Protein AF-0000000074699981 (afdb_homodimer)

Nearest PDB structures (foldseek):
  6f8y-assembly4_D  TM=4.473E-01  e=3.638E-01  Pyrococcus abyssi GE5
  5lcc-assembly2_B  TM=3.919E-01  e=6.204E+00  Oceanobacillus iheyensis HTE831
  6knk-assembly1_A  TM=2.313E-01  e=9.846E+00  Staphylococcus aureus subsp. aureus Mu50
  7xq3-assembly1_D  TM=5.611E-01  e=3.074E-06  Oncomelania hupensis
  6f8y-assembly4_D  TM=4.473E-01  e=2.905E-01  Pyrococcus abyssi GE5

Solvent-accessible surface area (backbone atoms only — not comparable to full-atom values): 12862 Å² total; per-residue (Å²): 130,84,74,79,65,62,74,69,41,76,25,61,54,48,68,44,39,52,51,55,47,60,77,45,63,92,52,54,38,35,38,36,38,26,40,27,60,27,85,66,72,86,58,53,78,30,38,44,18,60,61,27,50,58,18,47,62,38,49,52,58,33,49,70,63,32,36,80,75,49,41,42,35,41,33,42,36,48,49,48,70,45,35,59,75,68,65,40,50,64,65,22,30,37,34,39,66,96,57,87,51,67,36,47,48,76,46,38,54,34,53,70,57,46,43,68,70,47,59,104,128,82,74,81,66,64,72,69,42,75,26,60,52,48,68,44,39,51,51,55,49,60,78,47,63,92,52,55,38,35,38,36,39,27,38,26,59,26,86,64,73,86,60,54,77,30,38,43,18,60,61,28,50,58,18,46,62,38,48,52,57,32,49,74,63,30,36,79,75,50,41,41,34,42,32,42,36,46,49,46,69,43,36,60,74,67,66,39,50,64,64,22,29,36,34,38,65,96,59,88,50,67,37,47,50,75,47,39,55,34,54,70,57,46,43,68,70,46,58,103

Structure (mmCIF, N/CA/C/O backbone):
data_AF-0000000074699981-model_v1
#
loop_
_entity.id
_entity.type
_entity.pdbx_description
1 polymer 'Thioredoxin domain-containing protein 17'
#
loop_
_atom_site.group_PDB
_atom_site.id
_atom_site.type_symbol
_atom_site.label_atom_id
_atom_site.label_alt_id
_atom_site.label_comp_id
_atom_site.label_asym_id
_atom_site.label_entity_id
_atom_site.label_seq_id
_atom_site.pdbx_PDB_ins_code
_atom_site.Cartn_x
_atom_site.Cartn_y
_atom_site.Cartn_z
_atom_site.occupancy
_atom_site.B_iso_or_equiv
_atom_site.auth_seq_id
_atom_site.auth_comp_id
_atom_site.auth_asym_id
_atom_site.auth_atom_id
_atom_site.pdbx_PDB_model_num
ATOM 1 N N . MET A 1 1 ? 22.141 -27.234 -16.578 1 26.2 1 MET A N 1
ATOM 2 C CA . MET A 1 1 ? 20.75 -27.125 -16.984 1 26.2 1 MET A CA 1
ATOM 3 C C . MET A 1 1 ? 20.062 -25.984 -16.234 1 26.2 1 MET A C 1
ATOM 5 O O . MET A 1 1 ? 20.141 -25.906 -15.016 1 26.2 1 MET A O 1
ATOM 9 N N . SER A 1 2 ? 20.016 -24.703 -16.594 1 33.91 2 SER A N 1
ATOM 10 C CA . SER A 1 2 ? 19.594 -23.438 -15.977 1 33.91 2 SER A CA 1
ATOM 11 C C . SER A 1 2 ? 18.234 -23.594 -15.305 1 33.91 2 SER A C 1
ATOM 13 O O . SER A 1 2 ? 17.266 -24.031 -15.938 1 33.91 2 SER A O 1
ATOM 15 N N . GLU A 1 3 ? 18.016 -24.094 -14.109 1 40.78 3 GLU A N 1
ATOM 16 C CA . GLU A 1 3 ? 16.844 -24.625 -13.43 1 40.78 3 GLU A CA 1
ATOM 17 C C . GLU A 1 3 ? 15.602 -23.781 -13.711 1 40.78 3 GLU A C 1
ATOM 19 O O . GLU A 1 3 ? 15.656 -22.547 -13.633 1 40.78 3 GLU A O 1
ATOM 24 N N . ALA A 1 4 ? 14.734 -24.219 -14.594 1 44.38 4 ALA A N 1
ATOM 25 C CA . ALA A 1 4 ? 13.547 -23.641 -15.227 1 44.38 4 ALA A CA 1
ATOM 26 C C . ALA A 1 4 ? 12.766 -22.766 -14.242 1 44.38 4 ALA A C 1
ATOM 28 O O . ALA A 1 4 ? 12.281 -23.25 -13.219 1 44.38 4 ALA A O 1
ATOM 29 N N . ARG A 1 5 ? 13.266 -21.594 -13.859 1 51.41 5 ARG A N 1
ATOM 30 C CA . ARG A 1 5 ? 12.594 -20.562 -13.055 1 51.41 5 ARG A CA 1
ATOM 31 C C . ARG A 1 5 ? 11.172 -20.328 -13.547 1 51.41 5 ARG A C 1
ATOM 33 O O . ARG A 1 5 ? 10.938 -20.219 -14.75 1 51.41 5 ARG A O 1
ATOM 40 N N . GLN A 1 6 ? 10.164 -20.953 -12.938 1 54.97 6 GLN A N 1
ATOM 41 C CA . GLN A 1 6 ? 8.781 -20.703 -13.344 1 54.97 6 GLN A CA 1
ATOM 42 C C . GLN A 1 6 ? 8.609 -19.297 -13.883 1 54.97 6 GLN A C 1
ATOM 44 O O . GLN A 1 6 ? 9.188 -18.344 -13.352 1 54.97 6 GLN A O 1
ATOM 49 N N . PRO A 1 7 ? 8.273 -19.25 -15.266 1 60.12 7 PRO A N 1
ATOM 50 C CA . PRO A 1 7 ? 8.062 -17.906 -15.812 1 60.12 7 PRO A CA 1
ATOM 51 C C . PRO A 1 7 ? 7.238 -17.016 -14.891 1 60.12 7 PRO A C 1
ATOM 53 O O . PRO A 1 7 ? 6.18 -17.422 -14.406 1 60.12 7 PRO A O 1
ATOM 56 N N . GLN A 1 8 ? 7.836 -16.141 -14.164 1 80.88 8 GLN A N 1
ATOM 57 C CA . GLN A 1 8 ? 7.156 -15.141 -13.359 1 80.88 8 GLN A CA 1
ATOM 58 C C . GLN A 1 8 ? 6.672 -13.977 -14.219 1 80.88 8 GLN A C 1
ATOM 60 O O . GLN A 1 8 ? 7.422 -13.461 -15.047 1 80.88 8 GLN A O 1
ATOM 65 N N . LEU A 1 9 ? 5.363 -13.898 -14.43 1 93.5 9 LEU A N 1
ATOM 66 C CA . LEU A 1 9 ? 4.781 -12.742 -15.102 1 93.5 9 LEU A CA 1
ATOM 67 C C . LEU A 1 9 ? 4.645 -11.562 -14.148 1 93.5 9 LEU A C 1
ATOM 69 O O . LEU A 1 9 ? 4.617 -11.75 -12.93 1 93.5 9 LEU A O 1
ATOM 73 N N . GLU A 1 10 ? 4.785 -10.461 -14.773 1 92.5 10 GLU A N 1
ATOM 74 C CA . GLU A 1 10 ? 4.605 -9.25 -13.969 1 92.5 10 GLU A CA 1
ATOM 75 C C . GLU A 1 10 ? 3.504 -8.367 -14.547 1 92.5 10 GLU A C 1
ATOM 77 O O . GLU A 1 10 ? 3.346 -8.281 -15.766 1 92.5 10 GLU A O 1
ATOM 82 N N . ALA A 1 11 ? 2.754 -7.793 -13.641 1 93.12 11 ALA A N 1
ATOM 83 C CA . ALA A 1 11 ? 1.699 -6.871 -14.055 1 93.12 11 ALA A CA 1
ATOM 84 C C . ALA A 1 11 ? 1.616 -5.672 -13.117 1 93.12 11 ALA A C 1
ATOM 86 O O . ALA A 1 11 ? 1.711 -5.828 -11.891 1 93.12 11 ALA A O 1
ATOM 87 N N . GLU A 1 12 ? 1.478 -4.559 -13.758 1 88.69 12 GLU A N 1
ATOM 88 C CA . GLU A 1 12 ? 1.234 -3.332 -13.008 1 88.69 12 GLU A CA 1
ATOM 89 C C . GLU A 1 12 ? -0.057 -2.656 -13.453 1 88.69 12 GLU A C 1
ATOM 91 O O . GLU A 1 12 ? -0.244 -2.395 -14.648 1 88.69 12 GLU A O 1
ATOM 96 N N . GLY A 1 13 ? -0.887 -2.43 -12.453 1 86.62 13 GLY A N 1
ATOM 97 C CA . GLY A 1 13 ? -2.176 -1.844 -12.789 1 86.62 13 GLY A CA 1
ATOM 98 C C . GLY A 1 13 ? -3.225 -2.877 -13.156 1 86.62 13 GLY A C 1
ATOM 99 O O . GLY A 1 13 ? -2.891 -3.99 -13.562 1 86.62 13 GLY A O 1
ATOM 100 N N . LEU A 1 14 ? -4.438 -2.467 -13.125 1 88.44 14 LEU A N 1
ATOM 101 C CA . LEU A 1 14 ? -5.547 -3.398 -13.297 1 88.44 14 LEU A CA 1
ATOM 102 C C . LEU A 1 14 ? -5.641 -3.871 -14.75 1 88.44 14 LEU A C 1
ATOM 104 O O . LEU A 1 14 ? -5.875 -5.055 -15.008 1 88.44 14 LEU A O 1
ATOM 108 N N . VAL A 1 15 ? -5.426 -2.969 -15.609 1 90.12 15 VAL A N 1
ATOM 109 C CA . VAL A 1 15 ? -5.559 -3.305 -17.016 1 90.12 15 VAL A CA 1
ATOM 110 C C . VAL A 1 15 ? -4.547 -4.391 -17.391 1 90.12 15 VAL A C 1
ATOM 112 O O . VAL A 1 15 ? -4.918 -5.422 -17.953 1 90.12 15 VAL A O 1
ATOM 115 N N . ASN A 1 16 ? -3.359 -4.176 -16.969 1 93.12 16 ASN A N 1
ATOM 116 C CA . ASN A 1 16 ? -2.303 -5.133 -17.281 1 93.12 16 ASN A CA 1
ATOM 117 C C . ASN A 1 16 ? -2.52 -6.461 -16.578 1 93.12 16 ASN A C 1
ATOM 119 O O . ASN A 1 16 ? -2.266 -7.527 -17.141 1 93.12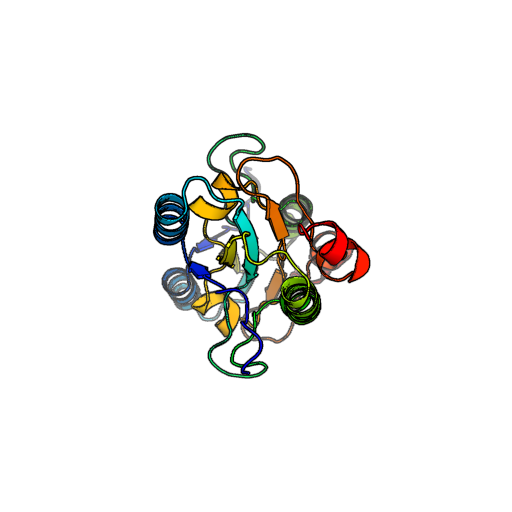 16 ASN A O 1
ATOM 123 N N . LEU A 1 17 ? -3.053 -6.41 -15.43 1 94.62 17 LEU A N 1
ATOM 124 C CA . LEU A 1 17 ? -3.322 -7.625 -14.672 1 94.62 17 LEU A CA 1
ATOM 125 C C . LEU A 1 17 ? -4.441 -8.438 -15.312 1 94.62 17 LEU A C 1
ATOM 127 O O . LEU A 1 17 ? -4.312 -9.648 -15.5 1 94.62 17 LEU A O 1
ATOM 131 N N . ARG A 1 18 ? -5.418 -7.777 -15.734 1 94.88 18 ARG A N 1
ATOM 132 C CA . ARG A 1 18 ? -6.535 -8.461 -16.375 1 94.88 18 ARG A CA 1
ATOM 133 C C . ARG A 1 18 ? -6.102 -9.086 -17.703 1 94.88 18 ARG A C 1
ATOM 135 O O . ARG A 1 18 ? -6.523 -10.195 -18.031 1 94.88 18 ARG A O 1
ATOM 142 N N . GLU A 1 19 ? -5.344 -8.43 -18.406 1 96.38 19 GLU A N 1
ATOM 143 C CA . GLU A 1 19 ? -4.84 -8.961 -19.672 1 96.38 19 GLU A CA 1
ATOM 144 C C . GLU A 1 19 ? -3.996 -10.211 -19.438 1 96.38 19 GLU A C 1
ATOM 146 O O . GLU A 1 19 ? -4.141 -11.203 -20.156 1 96.38 19 GLU A O 1
ATOM 151 N N . THR A 1 20 ? -3.146 -10.102 -18.5 1 96.19 20 THR A N 1
ATOM 152 C CA . THR A 1 20 ? -2.305 -11.25 -18.156 1 96.19 20 THR A CA 1
ATOM 153 C C . THR A 1 20 ? -3.158 -12.438 -17.734 1 96.19 20 THR A C 1
ATOM 155 O O . THR A 1 20 ? -2.885 -13.578 -18.125 1 96.19 20 THR A O 1
ATOM 158 N N . LEU A 1 21 ? -4.168 -12.211 -17.016 1 96.62 21 LEU A N 1
ATOM 159 C CA . LEU A 1 21 ? -5.082 -13.258 -16.578 1 96.62 21 LEU A CA 1
ATOM 160 C C . LEU A 1 21 ? -5.812 -13.875 -17.766 1 96.62 21 LEU A C 1
ATOM 162 O O . LEU A 1 21 ? -5.93 -15.102 -17.844 1 96.62 21 LEU A O 1
ATOM 166 N N . LYS A 1 22 ? -6.223 -13.031 -18.609 1 96.81 22 LYS A N 1
ATOM 167 C CA . LYS A 1 22 ? -6.926 -13.508 -19.797 1 96.81 22 LYS A CA 1
ATOM 168 C C . LYS A 1 22 ? -6.02 -14.383 -20.656 1 96.81 22 LYS A C 1
ATOM 170 O O . LYS A 1 22 ? -6.453 -15.43 -21.156 1 96.81 22 LYS A O 1
ATOM 175 N N . GLU A 1 23 ? -4.832 -14.023 -20.828 1 96.62 23 GLU A N 1
ATOM 176 C CA . GLU A 1 23 ? -3.865 -14.75 -21.641 1 96.62 23 GLU A CA 1
ATOM 177 C C . GLU A 1 23 ? -3.543 -16.109 -21.047 1 96.62 23 GLU A C 1
ATOM 179 O O . GLU A 1 23 ? -2.992 -16.984 -21.719 1 96.62 23 GLU A O 1
ATOM 184 N N . ASN A 1 24 ? -3.891 -16.234 -19.797 1 96 24 ASN A N 1
ATOM 185 C CA . ASN A 1 24 ? -3.566 -17.484 -19.109 1 96 24 ASN A CA 1
ATOM 186 C C . ASN A 1 24 ? -4.82 -18.188 -18.578 1 96 24 ASN A C 1
ATOM 188 O O . ASN A 1 24 ? -4.758 -18.922 -17.609 1 96 24 ASN A O 1
ATOM 192 N N . GLU A 1 25 ? -5.848 -17.906 -19.219 1 95.19 25 GLU A N 1
ATOM 193 C CA . GLU A 1 25 ? -7.125 -18.5 -18.844 1 95.19 25 GLU A CA 1
ATOM 194 C C . GLU A 1 25 ? -7.055 -20.016 -18.859 1 95.19 25 GLU A C 1
ATOM 196 O O . GLU A 1 25 ? -6.461 -20.609 -19.766 1 95.19 25 GLU A O 1
ATOM 201 N N . GLY A 1 26 ? -7.617 -20.703 -17.812 1 94.69 26 GLY A N 1
ATOM 202 C CA . GLY A 1 26 ? -7.648 -22.156 -17.766 1 94.69 26 GLY A CA 1
ATOM 203 C C . GLY A 1 26 ? -6.523 -22.75 -16.938 1 94.69 26 GLY A C 1
ATOM 204 O O . GLY A 1 26 ? -6.555 -23.938 -16.594 1 94.69 26 GLY A O 1
ATOM 205 N N . LYS A 1 27 ? -5.598 -21.953 -16.719 1 94.44 27 LYS A N 1
ATOM 206 C CA . LYS A 1 27 ? -4.477 -22.406 -15.906 1 94.44 27 LYS A CA 1
ATOM 207 C C . LYS A 1 27 ? -4.73 -22.141 -14.422 1 94.44 27 LYS A C 1
ATOM 209 O O . LYS A 1 27 ? -5.625 -21.375 -14.07 1 94.44 27 LYS A O 1
ATOM 214 N N . LYS A 1 28 ? -4 -22.891 -13.609 1 95.94 28 LYS A N 1
ATOM 215 C CA . LYS A 1 28 ? -3.947 -22.547 -12.195 1 95.94 28 LYS A CA 1
ATOM 216 C C . LYS A 1 28 ? -3.055 -21.344 -11.953 1 95.94 28 LYS A C 1
ATOM 218 O O . LYS A 1 28 ? -1.848 -21.391 -12.195 1 95.94 28 LYS A O 1
ATOM 223 N N . ILE A 1 29 ? -3.631 -20.25 -11.453 1 97.31 29 ILE A N 1
ATOM 224 C CA . ILE A 1 29 ? -2.902 -18.984 -11.391 1 97.31 29 ILE A CA 1
ATOM 225 C C . ILE A 1 29 ? -2.779 -18.531 -9.938 1 97.31 29 ILE A C 1
ATOM 227 O O . ILE A 1 29 ? -3.762 -18.547 -9.188 1 97.31 29 ILE A O 1
ATOM 231 N N . PHE A 1 30 ? -1.601 -18.188 -9.555 1 98 30 PHE A N 1
ATOM 232 C CA . PHE A 1 30 ? -1.309 -17.531 -8.289 1 98 30 PHE A CA 1
ATOM 233 C C . PHE A 1 30 ? -0.763 -16.125 -8.531 1 98 30 PHE A C 1
ATOM 235 O O . PHE A 1 30 ? 0.059 -15.914 -9.422 1 98 30 PHE A O 1
ATOM 242 N N . ILE A 1 31 ? -1.296 -15.156 -7.727 1 97.88 31 ILE A N 1
ATOM 243 C CA . ILE A 1 31 ? -0.874 -13.758 -7.84 1 97.88 31 ILE A CA 1
ATOM 244 C C . ILE A 1 31 ? -0.266 -13.297 -6.52 1 97.88 31 ILE A C 1
ATOM 246 O O . ILE A 1 31 ? -0.871 -13.461 -5.457 1 97.88 31 ILE A O 1
ATOM 250 N N . MET A 1 32 ? 0.889 -12.758 -6.617 1 97.12 32 MET A N 1
ATOM 251 C CA . MET A 1 32 ? 1.465 -12.062 -5.469 1 97.12 32 MET A CA 1
ATOM 252 C C . MET A 1 32 ? 1.39 -10.555 -5.656 1 97.12 32 MET A C 1
ATOM 254 O O . MET A 1 32 ? 1.907 -10.016 -6.637 1 97.12 32 MET A O 1
ATOM 258 N N . PHE A 1 33 ? 0.72 -9.93 -4.715 1 94.44 33 PHE A N 1
ATOM 259 C CA . PHE A 1 33 ? 0.684 -8.469 -4.684 1 94.44 33 PHE A CA 1
ATOM 260 C C . PHE A 1 33 ? 1.797 -7.922 -3.801 1 94.44 33 PHE A C 1
ATOM 262 O O . PHE A 1 33 ? 1.921 -8.305 -2.637 1 94.44 33 PHE A O 1
ATOM 269 N N . ILE A 1 34 ? 2.584 -7.043 -4.352 1 92.19 34 ILE A N 1
ATOM 270 C CA . ILE A 1 34 ? 3.703 -6.461 -3.623 1 92.19 34 ILE A CA 1
ATOM 271 C C . ILE A 1 34 ? 3.771 -4.957 -3.898 1 92.19 34 ILE A C 1
ATOM 273 O O . ILE A 1 34 ? 3.27 -4.484 -4.922 1 92.19 34 ILE A O 1
ATOM 277 N N . GLY A 1 35 ? 4.426 -4.297 -3.027 1 89.06 35 GLY A N 1
ATOM 278 C CA . GLY A 1 35 ? 4.703 -2.9 -3.314 1 89.06 35 GLY A CA 1
ATOM 279 C C . GLY A 1 35 ? 5.539 -2.701 -4.566 1 89.06 35 GLY A C 1
ATOM 280 O O . GLY A 1 35 ? 6.371 -3.547 -4.906 1 89.06 35 GLY A O 1
ATOM 281 N N . SER A 1 36 ? 5.34 -1.586 -5.145 1 87.06 36 SER A N 1
ATOM 282 C CA . SER A 1 36 ? 6.113 -1.273 -6.34 1 87.06 36 SER A CA 1
ATOM 283 C C . SER A 1 36 ? 7.609 -1.261 -6.047 1 87.06 36 SER A C 1
ATOM 285 O O . SER A 1 36 ? 8.016 -1.251 -4.887 1 87.06 36 SER A O 1
ATOM 287 N N . ILE A 1 37 ? 8.375 -1.319 -7.129 1 82.88 37 ILE A N 1
ATOM 288 C CA . ILE A 1 37 ? 9.82 -1.515 -7.039 1 82.88 37 ILE A CA 1
ATOM 289 C C . ILE A 1 37 ? 10.516 -0.164 -6.883 1 82.88 37 ILE A C 1
ATOM 291 O O . ILE A 1 37 ? 10.133 0.814 -7.531 1 82.88 37 ILE A O 1
ATOM 295 N N . VAL A 1 38 ? 11.609 -0.198 -6.191 1 79.75 38 VAL A N 1
ATOM 296 C CA . VAL A 1 38 ? 12.438 0.986 -5.98 1 79.75 38 VAL A CA 1
ATOM 297 C C . VAL A 1 38 ? 13.422 1.148 -7.141 1 79.75 38 VAL A C 1
ATOM 299 O O . VAL A 1 38 ? 14.125 0.203 -7.504 1 79.75 38 VAL A O 1
ATOM 302 N N . GLU A 1 39 ? 13.445 2.324 -7.703 1 79.5 39 GLU A N 1
ATOM 303 C CA . GLU A 1 39 ? 14.297 2.543 -8.875 1 79.5 39 GLU A CA 1
ATOM 304 C C . GLU A 1 39 ? 15.578 3.271 -8.5 1 79.5 39 GLU A C 1
ATOM 306 O O . GLU A 1 39 ? 16.547 3.256 -9.258 1 79.5 39 GLU A O 1
ATOM 311 N N . GLU A 1 40 ? 15.57 3.912 -7.371 1 75.5 40 GLU A N 1
ATOM 312 C CA . GLU A 1 40 ? 16.75 4.652 -6.938 1 75.5 40 GLU A CA 1
ATOM 313 C C . GLU A 1 40 ? 16.891 4.633 -5.418 1 75.5 40 GLU A C 1
ATOM 315 O O . GLU A 1 40 ? 15.891 4.543 -4.699 1 75.5 40 GLU A O 1
ATOM 320 N N . GLY A 1 41 ? 18.109 4.695 -4.91 1 76.38 41 GLY A N 1
ATOM 321 C CA . GLY A 1 41 ? 18.375 4.727 -3.479 1 76.38 41 GLY A CA 1
ATOM 322 C C . GLY A 1 41 ? 18.703 3.363 -2.9 1 76.38 41 GLY A C 1
ATOM 323 O O . GLY A 1 41 ? 19.328 2.535 -3.564 1 76.38 41 GLY A O 1
ATOM 324 N N . GLU A 1 42 ? 18.344 3.344 -1.638 1 75.75 42 GLU A N 1
ATOM 325 C CA . GLU A 1 42 ? 18.625 2.084 -0.956 1 75.75 42 GLU A CA 1
ATOM 326 C C . GLU A 1 42 ? 17.641 0.995 -1.386 1 75.75 42 GLU A C 1
ATOM 328 O O . GLU A 1 42 ? 16.453 1.268 -1.609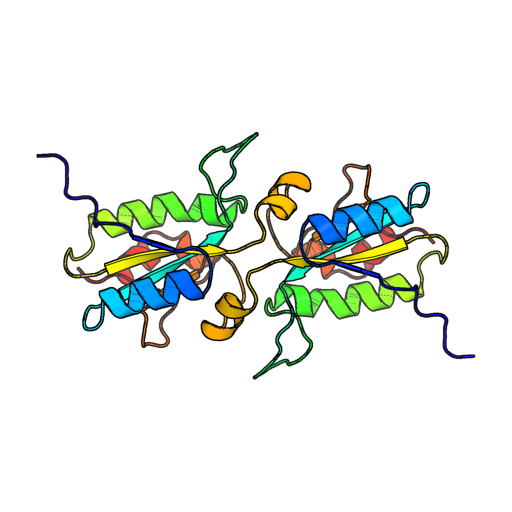 1 75.75 42 GLU A O 1
ATOM 333 N N . HIS A 1 43 ? 18.078 -0.2 -1.883 1 81.25 43 HIS A N 1
ATOM 334 C CA . HIS A 1 43 ? 17.297 -1.387 -2.207 1 81.25 43 HIS A CA 1
ATOM 335 C C . HIS A 1 43 ? 16.797 -1.338 -3.645 1 81.25 43 HIS A C 1
ATOM 337 O O . HIS A 1 43 ? 15.672 -1.751 -3.926 1 81.25 43 HIS A O 1
ATOM 343 N N . VAL A 1 44 ? 17.469 -0.674 -4.535 1 81.81 44 VAL A N 1
ATOM 344 C CA . VAL A 1 44 ? 17.125 -0.624 -5.953 1 81.81 44 VAL A CA 1
ATOM 345 C C . VAL A 1 44 ? 16.781 -2.025 -6.453 1 81.81 44 VAL A C 1
ATOM 347 O O . VAL A 1 44 ? 17.484 -2.988 -6.152 1 81.81 44 VAL A O 1
ATOM 350 N N . GLY A 1 45 ? 15.57 -2.117 -7.105 1 85.38 45 GLY A N 1
ATOM 351 C CA . GLY A 1 45 ? 15.164 -3.4 -7.656 1 85.38 45 GLY A CA 1
ATOM 352 C C . GLY A 1 45 ? 14.266 -4.191 -6.723 1 85.38 45 GLY A C 1
ATOM 353 O O . GLY A 1 45 ? 13.773 -5.262 -7.086 1 85.38 45 GLY A O 1
ATOM 354 N N . GLU A 1 46 ? 14.07 -3.629 -5.578 1 85.69 46 GLU A N 1
ATOM 355 C CA . GLU A 1 46 ? 13.242 -4.297 -4.578 1 85.69 46 GLU A CA 1
ATOM 356 C C . GLU A 1 46 ? 11.969 -3.51 -4.305 1 85.69 46 GLU A C 1
ATOM 358 O O . GLU A 1 46 ? 11.844 -2.355 -4.715 1 85.69 46 GLU A O 1
ATOM 363 N N . SER A 1 47 ? 11.086 -4.184 -3.666 1 89.06 47 SER A N 1
ATOM 364 C CA . SER A 1 47 ? 9.852 -3.504 -3.289 1 89.06 47 SER A CA 1
ATOM 365 C C . SER A 1 47 ? 10.117 -2.396 -2.273 1 89.06 47 SER A C 1
ATOM 367 O O . SER A 1 47 ? 10.969 -2.545 -1.393 1 89.06 47 SER A O 1
ATOM 369 N N . TRP A 1 48 ? 9.375 -1.386 -2.281 1 82.12 48 TRP A N 1
ATOM 370 C CA . TRP A 1 48 ? 9.461 -0.287 -1.326 1 82.12 48 TRP A CA 1
ATOM 371 C C . TRP A 1 48 ? 8.953 -0.718 0.047 1 82.12 48 TRP A C 1
ATOM 373 O O . TRP A 1 48 ? 9.164 -0.018 1.04 1 82.12 48 TRP A O 1
ATOM 383 N N . CYS A 1 49 ? 8.344 -1.658 0.131 1 84.94 49 CYS A N 1
ATOM 384 C CA . CYS A 1 49 ? 7.793 -2.182 1.377 1 84.94 49 CYS A CA 1
ATOM 385 C C . CYS A 1 49 ? 8.711 -3.244 1.974 1 84.94 49 CYS A C 1
ATOM 387 O O . CYS A 1 49 ? 8.984 -4.262 1.338 1 84.94 49 CYS A O 1
ATOM 389 N N . PRO A 1 50 ? 9.117 -3.104 3.16 1 86.5 50 PRO A N 1
ATOM 390 C CA . PRO A 1 50 ? 10.062 -4.031 3.785 1 86.5 50 PRO A CA 1
ATOM 391 C C . PRO A 1 50 ? 9.508 -5.441 3.926 1 86.5 50 PRO A C 1
ATOM 393 O O . PRO A 1 50 ? 10.234 -6.422 3.748 1 86.5 50 PRO A O 1
ATOM 396 N N . ASP A 1 51 ? 8.32 -5.504 4.262 1 90.12 51 ASP A N 1
ATOM 397 C CA . ASP A 1 51 ? 7.715 -6.824 4.391 1 90.12 51 ASP A CA 1
ATOM 398 C C . ASP A 1 51 ? 7.707 -7.562 3.053 1 90.12 51 ASP A C 1
ATOM 400 O O . ASP A 1 51 ? 7.875 -8.781 3.006 1 90.12 51 ASP A O 1
ATOM 404 N N . CYS A 1 52 ? 7.43 -6.902 2.018 1 93.44 52 CYS A N 1
ATOM 405 C CA . CYS A 1 52 ? 7.496 -7.484 0.683 1 93.44 52 CYS A CA 1
ATOM 406 C C . CYS A 1 52 ? 8.898 -8 0.382 1 93.44 52 CYS A C 1
ATOM 408 O O . CYS A 1 52 ? 9.055 -9.086 -0.181 1 93.44 52 CYS A O 1
ATOM 410 N N . ARG A 1 53 ? 9.805 -7.273 0.797 1 92.12 53 ARG A N 1
ATOM 411 C CA . ARG A 1 53 ? 11.188 -7.695 0.594 1 92.12 53 ARG A CA 1
ATOM 412 C C . ARG A 1 53 ? 11.492 -8.969 1.381 1 92.12 53 ARG A C 1
ATOM 414 O O . ARG A 1 53 ? 12.195 -9.852 0.89 1 92.12 53 ARG A O 1
ATOM 421 N N . ASP A 1 54 ? 10.969 -8.984 2.492 1 94.5 54 ASP A N 1
ATOM 422 C CA . ASP A 1 54 ? 11.164 -10.164 3.336 1 94.5 54 ASP A CA 1
ATOM 423 C C . ASP A 1 54 ? 10.492 -11.391 2.73 1 94.5 54 ASP A C 1
ATOM 425 O O . ASP A 1 54 ? 10.992 -12.508 2.869 1 94.5 54 ASP A O 1
ATOM 429 N N . ALA A 1 55 ? 9.445 -11.211 2.115 1 96.12 55 ALA A N 1
ATOM 430 C CA . ALA A 1 55 ? 8.648 -12.312 1.59 1 96.12 55 ALA A CA 1
ATOM 431 C C . ALA A 1 55 ? 9.219 -12.828 0.272 1 96.12 55 ALA A C 1
ATOM 433 O O . ALA A 1 55 ? 9.055 -14 -0.069 1 96.12 55 ALA A O 1
ATOM 434 N N . GLU A 1 56 ? 9.828 -11.977 -0.463 1 94.56 56 GLU A N 1
ATOM 435 C CA . GLU A 1 56 ? 10.242 -12.281 -1.83 1 94.56 56 GLU A CA 1
ATOM 436 C C . GLU A 1 56 ? 11.148 -13.508 -1.872 1 94.56 56 GLU A C 1
ATOM 438 O O . GLU A 1 56 ? 10.898 -14.445 -2.641 1 94.56 56 GLU A O 1
ATOM 443 N N . PRO A 1 57 ? 12.18 -13.562 -1.047 1 95.75 57 PRO A N 1
ATOM 444 C CA . PRO A 1 57 ? 13.039 -14.75 -1.092 1 95.75 57 PRO A CA 1
ATOM 445 C C . PRO A 1 57 ? 12.297 -16.016 -0.689 1 95.75 57 PRO A C 1
ATOM 447 O O . PRO A 1 57 ? 12.594 -17.109 -1.203 1 95.75 57 PRO A O 1
ATOM 450 N N . VAL A 1 58 ? 11.414 -15.961 0.193 1 97.38 58 VAL A N 1
ATOM 451 C CA . VAL A 1 58 ? 10.609 -17.094 0.632 1 97.38 58 VAL A CA 1
ATOM 452 C C . VAL A 1 58 ? 9.789 -17.625 -0.538 1 97.38 58 VAL A C 1
ATOM 454 O O . VAL A 1 58 ? 9.766 -18.828 -0.791 1 97.38 58 VAL A O 1
ATOM 457 N N . VAL A 1 59 ? 9.188 -16.719 -1.236 1 96.5 59 VAL A N 1
ATOM 458 C CA . VAL A 1 59 ? 8.312 -17.078 -2.346 1 96.5 59 VAL A CA 1
ATOM 459 C C . VAL A 1 59 ? 9.141 -17.656 -3.496 1 96.5 59 VAL A C 1
ATOM 461 O O . VAL A 1 59 ? 8.742 -18.625 -4.133 1 96.5 59 VAL A O 1
ATOM 464 N N . GLU A 1 60 ? 10.242 -17.047 -3.725 1 94.62 60 GLU A N 1
ATOM 465 C CA . GLU A 1 60 ? 11.133 -17.547 -4.773 1 94.62 60 GLU A CA 1
ATOM 466 C C . GLU A 1 60 ? 11.555 -18.984 -4.512 1 94.62 60 GLU A C 1
ATOM 468 O O . GLU A 1 60 ? 11.531 -19.812 -5.422 1 94.62 60 GLU A O 1
ATOM 473 N N . ALA A 1 61 ? 11.914 -19.219 -3.338 1 95.75 61 ALA A N 1
ATOM 474 C CA . ALA A 1 61 ? 12.312 -20.578 -2.969 1 95.75 61 ALA A CA 1
ATOM 475 C C . ALA A 1 61 ? 11.156 -21.562 -3.162 1 95.75 61 ALA A C 1
ATOM 477 O O . ALA A 1 61 ? 11.359 -22.672 -3.652 1 95.75 61 ALA A O 1
ATOM 478 N N . ALA A 1 62 ? 10.023 -21.172 -2.816 1 96.38 62 ALA A N 1
ATOM 479 C CA . ALA A 1 62 ? 8.844 -22.016 -2.955 1 96.38 62 ALA A CA 1
ATOM 480 C C . ALA A 1 62 ? 8.531 -22.281 -4.426 1 96.38 62 ALA A C 1
ATOM 482 O O . ALA A 1 62 ? 8.109 -23.391 -4.789 1 96.38 62 ALA A O 1
ATOM 483 N N . LEU A 1 63 ? 8.688 -21.266 -5.219 1 95.12 63 LEU A N 1
ATOM 484 C CA . LEU A 1 63 ? 8.383 -21.375 -6.645 1 95.12 63 LEU A CA 1
ATOM 485 C C . LEU A 1 63 ? 9.289 -22.406 -7.312 1 95.12 63 LEU A C 1
ATOM 487 O O . LEU A 1 63 ? 8.883 -23.062 -8.266 1 95.12 63 LEU A O 1
ATOM 491 N N . GLN A 1 64 ? 10.477 -22.531 -6.793 1 92.56 64 GLN A N 1
ATOM 492 C CA . GLN A 1 64 ? 11.422 -23.484 -7.348 1 92.56 64 GLN A CA 1
ATOM 493 C C . GLN A 1 64 ? 10.922 -24.922 -7.152 1 92.56 64 GLN A C 1
ATOM 495 O O . GLN A 1 64 ? 11.258 -25.812 -7.93 1 92.56 64 GLN A O 1
ATOM 500 N N . GLN A 1 65 ? 10.125 -25.094 -6.195 1 93.31 65 GLN A N 1
ATOM 501 C CA . GLN A 1 65 ? 9.633 -26.422 -5.855 1 93.31 65 GLN A CA 1
ATOM 502 C C . GLN A 1 65 ? 8.195 -26.625 -6.336 1 93.31 65 GLN A C 1
ATOM 504 O O . GLN A 1 65 ? 7.637 -27.719 -6.203 1 93.31 65 GLN A O 1
ATOM 509 N N . ALA A 1 66 ? 7.621 -25.625 -6.863 1 93.94 66 ALA A N 1
ATOM 510 C CA . ALA A 1 66 ? 6.211 -25.656 -7.246 1 93.94 66 ALA A CA 1
ATOM 511 C C . ALA A 1 66 ? 6.027 -26.297 -8.617 1 93.94 66 ALA A C 1
ATOM 513 O O . ALA A 1 66 ? 6.98 -26.406 -9.391 1 93.94 66 ALA A O 1
ATOM 514 N N . SER A 1 67 ? 4.812 -26.703 -8.844 1 93.12 67 SER A N 1
ATOM 515 C CA . SER A 1 67 ? 4.477 -27.312 -10.133 1 93.12 67 SER A CA 1
ATOM 516 C C . SER A 1 67 ? 4.762 -26.359 -11.289 1 93.12 67 SER A C 1
ATOM 518 O O . SER A 1 67 ? 4.359 -25.188 -11.25 1 93.12 67 SER A O 1
ATOM 520 N N . PRO A 1 68 ? 5.348 -26.812 -12.289 1 89.69 68 PRO A N 1
ATOM 521 C CA . PRO A 1 68 ? 5.602 -25.969 -13.461 1 89.69 68 PRO A CA 1
ATOM 522 C C . PRO A 1 68 ? 4.332 -25.656 -14.242 1 89.69 68 PRO A C 1
ATOM 524 O O . PRO A 1 68 ? 4.352 -24.797 -15.133 1 89.69 68 PRO A O 1
ATOM 527 N N . GLU A 1 69 ? 3.275 -26.281 -13.852 1 91.31 69 GLU A N 1
ATOM 528 C CA . GLU A 1 69 ? 2.02 -26.078 -14.57 1 91.31 69 GLU A CA 1
ATOM 529 C C . GLU A 1 69 ? 1.28 -24.844 -14.055 1 91.31 69 GLU A C 1
ATOM 531 O O . GLU A 1 69 ? 0.36 -24.344 -14.703 1 91.31 69 GLU A O 1
ATOM 536 N N . MET A 1 70 ? 1.733 -24.438 -12.945 1 93.25 70 MET A N 1
ATOM 537 C CA . MET A 1 70 ? 1.057 -23.25 -12.414 1 93.25 70 MET A CA 1
ATOM 538 C C . MET A 1 70 ? 1.629 -21.969 -13.031 1 93.25 70 MET A C 1
ATOM 540 O O . MET A 1 70 ? 2.762 -21.969 -13.516 1 93.25 70 MET A O 1
ATOM 544 N N . THR A 1 71 ? 0.781 -20.984 -13.055 1 95.75 71 THR A N 1
ATOM 545 C CA . THR A 1 71 ? 1.203 -19.641 -13.469 1 95.75 71 THR A CA 1
ATOM 546 C C . THR A 1 71 ? 1.312 -18.719 -12.266 1 95.75 71 THR A C 1
ATOM 548 O O . THR A 1 71 ? 0.428 -18.703 -11.406 1 95.75 71 THR A O 1
ATOM 551 N N . PHE A 1 72 ? 2.434 -18.094 -12.25 1 97.19 72 PHE A N 1
ATOM 552 C CA . PHE A 1 72 ? 2.674 -17.156 -11.172 1 97.19 72 PHE A CA 1
ATOM 553 C C . PHE A 1 72 ? 2.805 -15.734 -11.711 1 97.19 72 PHE A C 1
ATOM 555 O O . PHE A 1 72 ? 3.611 -15.477 -12.609 1 97.19 72 PHE A O 1
ATOM 562 N N . ILE A 1 73 ? 1.956 -14.781 -11.141 1 96.81 73 ILE A N 1
ATOM 563 C CA . ILE A 1 73 ? 1.962 -13.383 -11.562 1 96.81 73 ILE A CA 1
ATOM 564 C C . ILE A 1 73 ? 2.375 -12.492 -10.391 1 96.81 73 ILE A C 1
ATOM 566 O O . ILE A 1 73 ? 1.804 -12.586 -9.297 1 96.81 73 ILE A O 1
ATOM 570 N N . LEU A 1 74 ? 3.373 -11.711 -10.602 1 95.44 74 LEU A N 1
ATOM 571 C CA . LEU A 1 74 ? 3.756 -10.664 -9.664 1 95.44 74 LEU A CA 1
ATOM 572 C C . LEU A 1 74 ? 3.059 -9.352 -10 1 95.44 74 LEU A C 1
ATOM 574 O O . LEU A 1 74 ? 3.367 -8.727 -11.016 1 95.44 74 LEU A O 1
ATOM 578 N N . ALA A 1 75 ? 2.154 -8.922 -9.125 1 94.56 75 ALA A N 1
ATOM 579 C CA .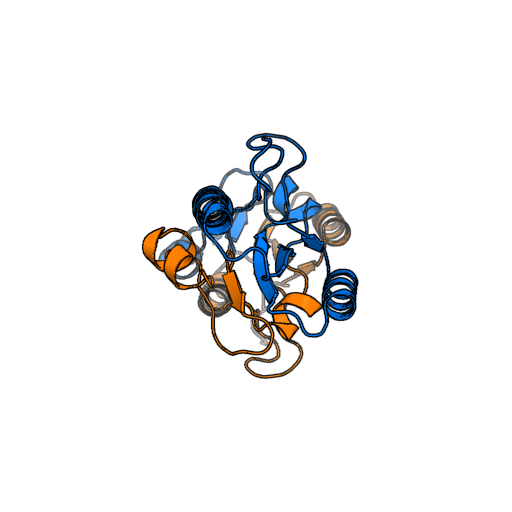 ALA A 1 75 ? 1.399 -7.688 -9.344 1 94.56 75 ALA A CA 1
ATOM 580 C C . ALA A 1 75 ? 1.932 -6.559 -8.461 1 94.56 75 ALA A C 1
ATOM 582 O O . ALA A 1 75 ? 1.979 -6.688 -7.234 1 94.56 75 ALA A O 1
ATOM 583 N N . LEU A 1 76 ? 2.297 -5.496 -9.023 1 89.19 76 LEU A N 1
ATOM 584 C CA . LEU A 1 76 ? 2.879 -4.359 -8.32 1 89.19 76 LEU A CA 1
ATOM 585 C C . LEU A 1 76 ? 1.802 -3.355 -7.922 1 89.19 76 LEU A C 1
ATOM 587 O O . LEU A 1 76 ? 0.99 -2.945 -8.758 1 89.19 76 LEU A O 1
ATOM 591 N N . VAL A 1 77 ? 1.897 -3.096 -6.59 1 84.69 77 VAL A N 1
ATOM 592 C CA . VAL A 1 77 ? 0.911 -2.158 -6.066 1 84.69 77 VAL A CA 1
ATOM 593 C C . VAL A 1 77 ? 1.616 -0.931 -5.492 1 84.69 77 VAL A C 1
ATOM 595 O O . VAL A 1 77 ? 2.701 -1.043 -4.918 1 84.69 77 VAL A O 1
ATOM 598 N N . GLY A 1 78 ? 0.882 0.236 -5.684 1 79.19 78 GLY A N 1
ATOM 599 C CA . GLY A 1 78 ? 1.396 1.468 -5.105 1 79.19 78 GLY A CA 1
ATOM 600 C C . GLY A 1 78 ? 1.84 2.477 -6.148 1 79.19 78 GLY A C 1
ATOM 601 O O . GLY A 1 78 ? 2.115 2.113 -7.293 1 79.19 78 GLY A O 1
ATOM 602 N N . ASP A 1 79 ? 1.702 3.744 -5.789 1 76.12 79 ASP A N 1
ATOM 603 C CA . ASP A 1 79 ? 2.242 4.828 -6.605 1 76.12 79 ASP A CA 1
ATOM 604 C C . ASP A 1 79 ? 3.746 4.984 -6.383 1 76.12 79 ASP A C 1
ATOM 606 O O . ASP A 1 79 ? 4.176 5.594 -5.402 1 76.12 79 ASP A O 1
ATOM 610 N N . LYS A 1 80 ? 4.598 4.453 -7.246 1 76.75 80 LYS A N 1
ATOM 611 C CA . LYS A 1 80 ? 6.047 4.383 -7.098 1 76.75 80 LYS A CA 1
ATOM 612 C C . LYS A 1 80 ? 6.645 5.77 -6.871 1 76.75 80 LYS A C 1
ATOM 614 O O . LYS A 1 80 ? 7.438 5.965 -5.945 1 76.75 80 LYS A O 1
ATOM 619 N N . PRO A 1 81 ? 6.207 6.676 -7.629 1 76.69 81 PRO A N 1
ATOM 620 C CA . PRO A 1 81 ? 6.801 7.996 -7.418 1 76.69 81 PRO A CA 1
ATOM 621 C C . PRO A 1 81 ? 6.562 8.531 -6.008 1 76.69 81 PRO A C 1
ATOM 623 O O . PRO A 1 81 ? 7.473 9.102 -5.398 1 76.69 81 PRO A O 1
ATOM 626 N N . VAL A 1 82 ? 5.434 8.258 -5.406 1 84.31 82 VAL A N 1
ATOM 627 C CA . VAL A 1 82 ? 5.098 8.773 -4.082 1 84.31 82 VAL A CA 1
ATOM 628 C C . VAL A 1 82 ? 5.84 7.973 -3.014 1 84.31 82 VAL A C 1
ATOM 630 O O . VAL A 1 82 ? 6.465 8.555 -2.121 1 84.31 82 VAL A O 1
ATOM 633 N N . THR A 1 83 ? 5.836 6.73 -3.164 1 83.38 83 THR A N 1
ATOM 634 C CA . THR A 1 83 ? 6.422 5.875 -2.139 1 83.38 83 THR A CA 1
ATOM 635 C C . THR A 1 83 ? 7.938 6.062 -2.082 1 83.38 83 THR A C 1
ATOM 637 O O . THR A 1 83 ? 8.531 6.035 -1.002 1 83.38 83 THR A O 1
ATOM 640 N N . SER A 1 84 ? 8.469 6.293 -3.221 1 82.94 84 SER A N 1
ATOM 641 C CA . SER A 1 84 ? 9.914 6.52 -3.279 1 82.94 84 SER A CA 1
ATOM 642 C C . SER A 1 84 ? 10.281 7.883 -2.711 1 82.94 84 SER A C 1
ATOM 644 O O . SER A 1 84 ? 11.203 7.996 -1.902 1 82.94 84 SER A O 1
ATOM 646 N N . GLU A 1 85 ? 9.57 8.836 -3.061 1 86.25 85 GLU A N 1
ATOM 647 C CA . GLU A 1 85 ? 9.883 10.203 -2.652 1 86.25 85 GLU A CA 1
ATOM 648 C C . GLU A 1 85 ? 9.789 10.367 -1.138 1 86.25 85 GLU A C 1
ATOM 650 O O . GLU A 1 85 ? 10.602 11.062 -0.529 1 86.25 85 GLU A O 1
ATOM 655 N N . PHE A 1 86 ? 8.898 9.648 -0.544 1 90.5 86 PHE A N 1
ATOM 656 C CA . PHE A 1 86 ? 8.648 9.844 0.879 1 90.5 86 PHE A CA 1
ATOM 657 C C . PHE A 1 86 ? 9.164 8.648 1.683 1 90.5 86 PHE A C 1
ATOM 659 O O . PHE A 1 86 ? 8.859 8.523 2.871 1 90.5 86 PHE A O 1
ATOM 666 N N . LYS A 1 87 ? 9.781 7.727 0.969 1 85.12 87 LYS A N 1
ATOM 667 C CA . LYS A 1 87 ? 10.414 6.57 1.604 1 85.12 87 LYS A CA 1
ATOM 668 C C . LYS A 1 87 ? 9.391 5.766 2.406 1 85.12 87 LYS A C 1
ATOM 670 O O . LYS A 1 87 ? 9.648 5.41 3.561 1 85.12 87 LYS A O 1
ATOM 675 N N . LEU A 1 88 ? 8.289 5.547 1.817 1 88 88 LEU A N 1
ATOM 676 C CA . LEU A 1 88 ? 7.227 4.809 2.488 1 88 88 LEU A CA 1
ATOM 677 C C . LEU A 1 88 ? 7.512 3.311 2.475 1 88 88 LEU A C 1
ATOM 679 O O . LEU A 1 88 ? 7.938 2.766 1.453 1 88 88 LEU A O 1
ATOM 683 N N . THR A 1 89 ? 7.219 2.678 3.637 1 80.12 89 THR A N 1
ATOM 684 C CA . THR A 1 89 ? 7.379 1.229 3.713 1 80.12 89 THR A CA 1
ATOM 685 C C . THR A 1 89 ? 6.086 0.564 4.172 1 80.12 89 THR A C 1
ATOM 687 O O . THR A 1 89 ? 5.953 -0.66 4.105 1 80.12 89 THR A O 1
ATOM 690 N N . GLU A 1 90 ? 5.172 1.265 4.531 1 83.69 90 GLU A N 1
ATOM 691 C CA . GLU A 1 90 ? 3.881 0.771 5.008 1 83.69 90 GLU A CA 1
ATOM 692 C C . GLU A 1 90 ? 2.828 1.875 4.996 1 83.69 90 GLU A C 1
ATOM 694 O O . GLU A 1 90 ? 3.164 3.059 4.906 1 83.69 90 GLU A O 1
ATOM 699 N N . VAL A 1 91 ? 1.622 1.392 5.039 1 88.19 91 VAL A N 1
ATOM 700 C CA . VAL A 1 91 ? 0.505 2.289 5.312 1 88.19 91 VAL A CA 1
ATOM 701 C C . VAL A 1 91 ? -0.38 1.695 6.406 1 88.19 91 VAL A C 1
ATOM 703 O O . VAL A 1 91 ? -0.475 0.474 6.539 1 88.19 91 VAL A O 1
ATOM 706 N N . PRO A 1 92 ? -0.868 2.639 7.238 1 93.94 92 PRO A N 1
ATOM 707 C CA . PRO A 1 92 ? -0.759 4.098 7.238 1 93.94 92 PRO A CA 1
ATOM 708 C C . PRO A 1 92 ? 0.594 4.59 7.75 1 93.94 92 PRO A C 1
ATOM 710 O O . PRO A 1 92 ? 1.271 3.875 8.5 1 93.94 92 PRO A O 1
ATOM 713 N N . THR A 1 93 ? 0.943 5.812 7.297 1 95.19 93 THR A N 1
ATOM 714 C CA . THR A 1 93 ? 2.107 6.555 7.77 1 95.19 93 THR A CA 1
ATOM 715 C C . THR A 1 93 ? 1.811 8.047 7.816 1 95.19 93 THR A C 1
ATOM 717 O O . THR A 1 93 ? 1.195 8.594 6.898 1 95.19 93 THR A O 1
ATOM 720 N N . ILE A 1 94 ? 2.166 8.688 8.914 1 98.12 94 ILE A N 1
ATOM 721 C CA . ILE A 1 94 ? 2.096 10.141 8.992 1 98.12 94 ILE A CA 1
ATOM 722 C C . ILE A 1 94 ? 3.506 10.727 9.039 1 98.12 94 ILE A C 1
ATOM 724 O O . ILE A 1 94 ? 4.367 10.234 9.773 1 98.12 94 ILE A O 1
ATOM 728 N N . VAL A 1 95 ? 3.691 11.789 8.219 1 97.81 95 VAL A N 1
ATOM 729 C CA . VAL A 1 95 ? 5.004 12.43 8.227 1 97.81 95 VAL A CA 1
ATOM 730 C C . VAL A 1 95 ? 4.848 13.93 8.453 1 97.81 95 VAL A C 1
ATOM 732 O O . VAL A 1 95 ? 3.836 14.523 8.07 1 97.81 95 VAL A O 1
ATOM 735 N N . GLU A 1 96 ? 5.758 14.484 9.195 1 98.06 96 GLU A N 1
ATOM 736 C CA . GLU A 1 96 ? 5.938 15.938 9.188 1 98.06 96 GLU A CA 1
ATOM 737 C C . GLU A 1 96 ? 6.805 16.375 8.016 1 98.06 96 GLU A C 1
ATOM 739 O O . GLU A 1 96 ? 8 16.094 7.977 1 98.06 96 GLU A O 1
ATOM 744 N N . TYR A 1 97 ? 6.199 17.047 7.047 1 97.75 97 TYR A N 1
ATOM 745 C CA . TYR A 1 97 ? 6.887 17.391 5.809 1 97.75 97 TYR A CA 1
ATOM 746 C C . TYR A 1 97 ? 8.094 18.281 6.082 1 97.75 97 TYR A C 1
ATOM 748 O O . TYR A 1 97 ? 8.023 19.219 6.887 1 97.75 97 TYR A O 1
ATOM 756 N N . GLY A 1 98 ? 9.172 17.938 5.461 1 96 98 GLY A N 1
ATOM 757 C CA . GLY A 1 98 ? 10.391 18.719 5.629 1 96 98 GLY A CA 1
ATOM 758 C C . GLY A 1 98 ? 11.242 18.25 6.797 1 96 98 GLY A C 1
ATOM 759 O O . GLY A 1 98 ? 12.266 18.859 7.105 1 96 98 GLY A O 1
ATOM 760 N N . THR A 1 99 ? 10.805 17.234 7.547 1 96.44 99 THR A N 1
ATOM 761 C CA . THR A 1 99 ? 11.547 16.656 8.664 1 96.44 99 THR A CA 1
ATOM 762 C C . THR A 1 99 ? 11.633 15.148 8.539 1 96.44 99 THR A C 1
ATOM 764 O O . THR A 1 99 ? 11.094 14.562 7.598 1 96.44 99 THR A O 1
ATOM 767 N N . ASP A 1 100 ? 12.258 14.523 9.562 1 94.44 100 ASP A N 1
ATOM 768 C CA . ASP A 1 100 ? 12.367 13.07 9.57 1 94.44 100 ASP A CA 1
ATOM 769 C C . ASP A 1 100 ? 11.328 12.453 10.508 1 94.44 100 ASP A C 1
ATOM 771 O O . ASP A 1 100 ? 11.273 11.227 10.664 1 94.44 100 ASP A O 1
ATOM 775 N N . LYS A 1 101 ? 10.531 13.211 11 1 97.25 101 LYS A N 1
ATOM 776 C CA . LYS A 1 101 ? 9.531 12.727 11.945 1 97.25 101 LYS A CA 1
ATOM 777 C C . LYS A 1 101 ? 8.398 12 11.219 1 97.25 101 LYS A C 1
ATOM 779 O O . LYS A 1 101 ? 7.852 12.516 10.234 1 97.25 101 LYS A O 1
ATOM 784 N N . ARG A 1 102 ? 8.094 10.82 11.766 1 97.5 102 ARG A N 1
ATOM 785 C CA . ARG A 1 102 ? 7.016 10.039 11.164 1 97.5 102 ARG A CA 1
ATOM 786 C C . ARG A 1 102 ? 6.418 9.062 12.18 1 97.5 102 ARG A C 1
ATOM 788 O O . ARG A 1 102 ? 7.055 8.727 13.18 1 97.5 102 ARG A O 1
ATOM 795 N N . LEU A 1 103 ? 5.168 8.734 11.977 1 97.62 103 LEU A N 1
ATOM 796 C CA . LEU A 1 103 ? 4.453 7.668 12.672 1 97.62 103 LEU A CA 1
ATOM 797 C C . LEU A 1 103 ? 4.102 6.535 11.711 1 97.62 103 LEU A C 1
ATOM 799 O O . LEU A 1 103 ? 3.523 6.773 10.648 1 97.62 103 LEU A O 1
ATOM 803 N N . GLY A 1 104 ? 4.473 5.359 12.156 1 94.19 104 GLY A N 1
ATOM 804 C CA . GLY A 1 104 ? 4.148 4.191 11.352 1 94.19 104 GLY A CA 1
ATOM 805 C C . GLY A 1 104 ? 2.771 3.623 11.656 1 94.19 104 GLY A C 1
ATOM 806 O O . GLY A 1 104 ? 2.02 4.195 12.445 1 94.19 104 GLY A O 1
ATOM 807 N N . CYS A 1 105 ? 2.562 2.482 11.086 1 91.81 105 CYS A N 1
ATOM 808 C CA . CYS A 1 105 ? 1.247 1.851 11.078 1 91.81 105 CYS A CA 1
ATOM 809 C C . CYS A 1 105 ? 0.722 1.663 12.492 1 91.81 105 CYS A C 1
ATOM 811 O O . CYS A 1 105 ? -0.32 2.215 12.852 1 91.81 105 CYS A O 1
ATOM 813 N N . GLU A 1 106 ? 1.414 0.994 13.328 1 93 106 GLU A N 1
ATOM 814 C CA . GLU A 1 106 ? 0.946 0.717 14.688 1 93 106 GLU A CA 1
ATOM 815 C C . GLU A 1 106 ? 0.813 2.002 15.5 1 93 106 GLU A C 1
ATOM 817 O O . GLU A 1 106 ? -0.1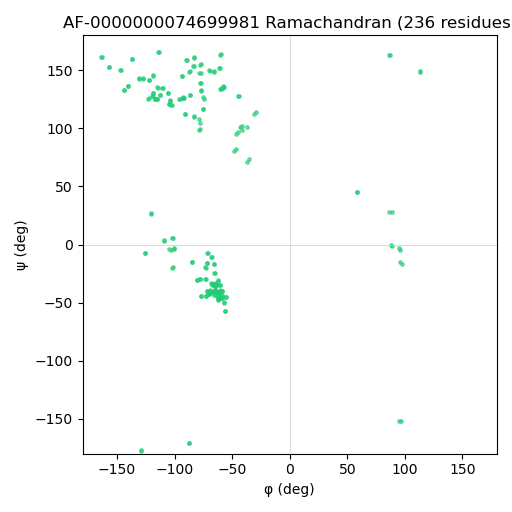2 2.15 16.297 1 93 106 GLU A O 1
ATOM 822 N N . ASP A 1 107 ? 1.653 2.912 15.297 1 97.44 107 ASP A N 1
ATOM 823 C CA . ASP A 1 107 ? 1.653 4.16 16.062 1 97.44 107 ASP A CA 1
ATOM 824 C C . ASP A 1 107 ? 0.493 5.059 15.641 1 97.44 107 ASP A C 1
ATOM 826 O O . ASP A 1 107 ? -0.041 5.812 16.453 1 97.44 107 ASP A O 1
ATOM 830 N N . CYS A 1 108 ? 0.09 4.969 14.461 1 97.88 108 CYS A N 1
ATOM 831 C CA . CYS A 1 108 ? -1.017 5.781 13.969 1 97.88 108 CYS A CA 1
ATOM 832 C C . CYS A 1 108 ? -2.33 5.371 14.625 1 97.88 108 CYS A C 1
ATOM 834 O O . CYS A 1 108 ? -3.324 6.094 14.539 1 97.88 108 CYS A O 1
ATOM 836 N N . LYS A 1 109 ? -2.326 4.297 15.312 1 97.12 109 LYS A N 1
ATOM 837 C CA . LYS A 1 109 ? -3.551 3.789 15.922 1 97.12 109 LYS A CA 1
ATOM 838 C C . LYS A 1 109 ? -3.615 4.141 17.406 1 97.12 109 LYS A C 1
ATOM 840 O O . LYS A 1 109 ? -4.598 3.826 18.078 1 97.12 109 LYS A O 1
ATOM 845 N N . VAL A 1 110 ? -2.59 4.73 17.844 1 98 110 VAL A N 1
ATOM 846 C CA . VAL A 1 110 ? -2.492 5.078 19.25 1 98 110 VAL A CA 1
ATOM 847 C C . VAL A 1 110 ? -2.773 6.57 19.438 1 98 110 VAL A C 1
ATOM 849 O O . VAL A 1 110 ? -1.967 7.414 19.047 1 98 110 VAL A O 1
ATOM 852 N N . GLN A 1 111 ? -3.781 6.836 20.203 1 98.19 111 GLN A N 1
ATOM 853 C CA . GLN A 1 111 ? -4.273 8.203 20.328 1 98.19 111 GLN A CA 1
ATOM 854 C C . GLN A 1 111 ? -3.199 9.125 20.906 1 98.19 111 GLN A C 1
ATOM 856 O O . GLN A 1 111 ? -2.941 10.195 20.344 1 98.19 111 GLN A O 1
ATOM 861 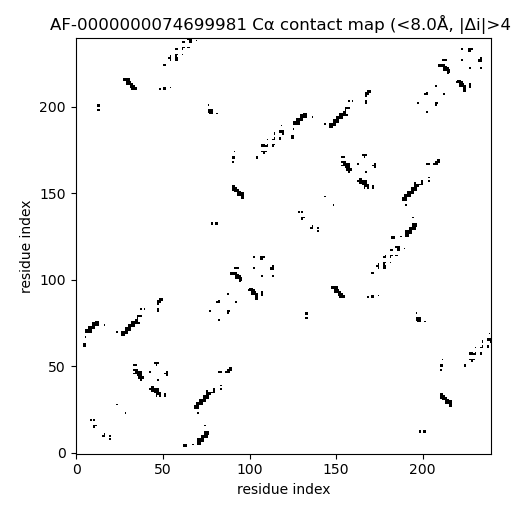N N . ASP A 1 112 ? -2.578 8.672 21.922 1 98.12 112 ASP A N 1
ATOM 862 C CA . ASP A 1 112 ? -1.604 9.523 22.594 1 98.12 112 ASP A CA 1
ATOM 863 C C . ASP A 1 112 ? -0.422 9.844 21.688 1 98.12 112 ASP A C 1
ATOM 865 O O . ASP A 1 112 ? 0.102 10.961 21.703 1 98.12 112 ASP A O 1
ATOM 869 N N . LYS A 1 113 ? -0.05 8.914 20.891 1 98.31 113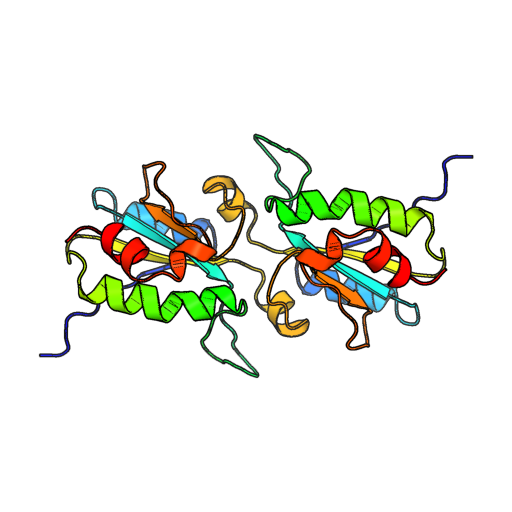 LYS A N 1
ATOM 870 C CA . LYS A 1 113 ? 1.079 9.117 19.984 1 98.31 113 LYS A CA 1
ATOM 871 C C . LYS A 1 113 ? 0.724 10.109 18.875 1 98.31 113 LYS A C 1
ATOM 873 O O . LYS A 1 113 ? 1.512 11 18.562 1 98.31 113 LYS A O 1
ATOM 878 N N . VAL A 1 114 ? -0.436 9.953 18.375 1 98.25 114 VAL A N 1
ATOM 879 C CA . VAL A 1 114 ? -0.862 10.844 17.312 1 98.25 114 VAL A CA 1
ATOM 880 C C . VAL A 1 114 ? -1.081 12.25 17.859 1 98.25 114 VAL A C 1
ATOM 882 O O . VAL A 1 114 ? -0.683 13.234 17.234 1 98.25 114 VAL A O 1
ATOM 885 N N . ASN A 1 115 ? -1.636 12.352 19.031 1 97.75 115 ASN A N 1
ATOM 886 C CA . ASN A 1 115 ? -1.842 13.648 19.672 1 97.75 115 ASN A CA 1
ATOM 887 C C . ASN A 1 115 ? -0.524 14.398 19.859 1 97.75 115 ASN A C 1
ATOM 889 O O . ASN A 1 115 ? -0.451 15.602 19.625 1 97.75 115 ASN A O 1
ATOM 893 N N . SER A 1 116 ? 0.39 13.672 20.281 1 97.69 116 SER A N 1
ATOM 894 C CA . SER A 1 116 ? 1.677 14.289 20.594 1 97.69 116 SER A CA 1
ATOM 895 C C . SER A 1 116 ? 2.434 14.664 19.312 1 97.69 116 SER A C 1
ATOM 897 O O . SER A 1 116 ? 3.377 15.453 19.359 1 97.69 116 SER A O 1
ATOM 899 N N . PHE A 1 117 ? 2.076 14.094 18.25 1 98.12 117 PHE A N 1
ATOM 900 C CA . PHE A 1 117 ? 2.775 14.297 16.984 1 98.12 117 PHE A CA 1
ATOM 901 C C . PHE A 1 117 ? 2.385 15.633 16.359 1 98.12 117 PHE A C 1
ATOM 903 O O . PHE A 1 117 ? 3.176 16.234 15.6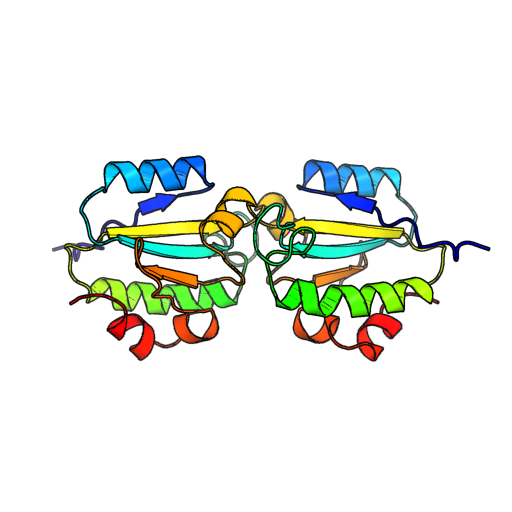33 1 98.12 117 PHE A O 1
ATOM 910 N N . PHE A 1 118 ? 1.185 16.078 16.609 1 96.81 118 PHE A N 1
ATOM 911 C CA . PHE A 1 118 ? 0.678 17.328 16.031 1 96.81 118 PHE A CA 1
ATOM 912 C C . PHE A 1 118 ? 0.916 18.5 16.984 1 96.81 118 PHE A C 1
ATOM 914 O O . PHE A 1 118 ? 0.818 18.344 18.203 1 96.81 118 PHE A O 1
ATOM 921 N N . PRO A 1 119 ? 1.189 19.625 16.406 1 95.06 119 PRO A N 1
ATOM 922 C CA . PRO A 1 119 ? 1.284 20.812 17.266 1 95.06 119 PRO A CA 1
ATOM 923 C C . PRO A 1 119 ? -0.067 21.234 17.828 1 95.06 119 PRO A C 1
ATOM 925 O O . PRO A 1 119 ? -1.101 21.047 17.188 1 95.06 119 PRO A O 1
ATOM 928 N N . LYS A 1 120 ? 0.041 21.828 19.016 1 89.81 120 LYS A N 1
ATOM 929 C CA . LYS A 1 120 ? -1.173 22.297 19.672 1 89.81 120 LYS A CA 1
ATOM 930 C C . LYS A 1 120 ? -1.274 23.828 19.625 1 89.81 120 LYS A C 1
ATOM 932 O O . LYS A 1 120 ? -0.257 24.516 19.562 1 89.81 120 LYS A O 1
ATOM 937 N N . MET B 1 1 ? -21.844 26.828 16 1 25.78 1 MET B N 1
ATOM 938 C CA . MET B 1 1 ? -20.594 27.172 15.336 1 25.78 1 MET B CA 1
ATOM 939 C C . MET B 1 1 ? -19.906 25.922 14.781 1 25.78 1 MET B C 1
ATOM 941 O O . MET B 1 1 ? -19.719 24.938 15.5 1 25.78 1 MET B O 1
ATOM 945 N N . SER B 1 2 ? -20.078 25.375 13.586 1 34.69 2 SER B N 1
ATOM 946 C CA . SER B 1 2 ? -19.688 24.125 12.922 1 34.69 2 SER B CA 1
ATOM 947 C C . SER B 1 2 ? -18.203 23.844 13.117 1 34.69 2 SER B C 1
ATOM 949 O O . SER B 1 2 ? -17.359 24.703 12.844 1 34.69 2 SER B O 1
ATOM 951 N N . GLU B 1 3 ? -17.703 23.312 14.219 1 41.28 3 GLU B N 1
ATOM 952 C CA . GLU B 1 3 ? -16.344 23.25 14.766 1 41.28 3 GLU B CA 1
ATOM 953 C C . GLU B 1 3 ? -15.312 23.062 13.656 1 41.28 3 GLU B C 1
ATOM 955 O O . GLU B 1 3 ? -15.484 22.234 12.773 1 41.28 3 GLU B O 1
ATOM 960 N N . ALA B 1 4 ? -14.68 24.125 13.297 1 45.69 4 ALA B N 1
ATOM 961 C CA . ALA B 1 4 ? -13.75 24.406 12.203 1 45.69 4 ALA B CA 1
ATOM 962 C C . ALA B 1 4 ? -12.859 23.188 11.93 1 45.69 4 ALA B C 1
ATOM 964 O O . ALA B 1 4 ? -12.055 22.797 12.773 1 45.69 4 ALA B O 1
ATOM 965 N N . ARG B 1 5 ? -13.336 22.109 11.32 1 51.34 5 ARG B N 1
ATOM 966 C CA . ARG B 1 5 ? -12.641 20.922 10.836 1 51.34 5 ARG B CA 1
ATOM 967 C C . ARG B 1 5 ? -11.391 21.297 10.047 1 51.34 5 ARG B C 1
ATOM 969 O O . ARG B 1 5 ? -11.43 22.188 9.203 1 51.34 5 ARG B O 1
ATOM 976 N N . GLN B 1 6 ? -10.211 21.312 10.695 1 54.25 6 GLN B N 1
ATOM 977 C CA . GLN B 1 6 ? -8.984 21.625 9.969 1 54.25 6 GLN B CA 1
ATOM 978 C C . GLN B 1 6 ? -9.07 21.172 8.516 1 54.25 6 GLN B C 1
ATOM 980 O O . GLN B 1 6 ? -9.586 20.078 8.227 1 54.25 6 GLN B O 1
ATOM 985 N N . PRO B 1 7 ? -9.094 22.25 7.57 1 59.41 7 PRO B N 1
ATOM 986 C CA . PRO B 1 7 ? -9.164 21.875 6.156 1 59.41 7 PRO B CA 1
ATOM 987 C C . PRO B 1 7 ? -8.266 20.688 5.812 1 59.41 7 PRO B C 1
ATOM 989 O O . PRO B 1 7 ? -7.09 20.672 6.184 1 59.41 7 PRO B O 1
ATOM 992 N N . GLN B 1 8 ? -8.773 19.516 5.734 1 80.31 8 GLN B N 1
ATOM 993 C CA . GLN B 1 8 ? -8.047 18.328 5.277 1 80.31 8 GLN B CA 1
ATOM 994 C C . GLN B 1 8 ? -7.922 18.312 3.756 1 80.31 8 GLN B C 1
ATOM 996 O O . GLN B 1 8 ? -8.906 18.531 3.047 1 80.31 8 GLN B O 1
ATOM 1001 N N . LEU B 1 9 ? -6.738 18.625 3.244 1 93.38 9 LEU B N 1
ATOM 1002 C CA . LEU B 1 9 ? -6.469 18.5 1.816 1 93.38 9 LEU B CA 1
ATOM 1003 C C . LEU B 1 9 ? -6.238 17.031 1.438 1 93.38 9 LEU B C 1
ATOM 1005 O O . LEU B 1 9 ? -5.883 16.219 2.291 1 93.38 9 LEU B O 1
ATOM 1009 N N . GLU B 1 10 ? -6.664 16.812 0.262 1 92.44 10 GLU B N 1
ATOM 1010 C CA . GLU B 1 10 ? -6.438 15.461 -0.242 1 92.44 10 GLU B CA 1
ATOM 1011 C C . GLU B 1 10 ? -5.629 15.484 -1.535 1 92.44 10 GLU B C 1
ATOM 1013 O O . GLU B 1 10 ? -5.785 16.391 -2.357 1 92.44 10 GLU B O 1
ATOM 1018 N N . ALA B 1 11 ? -4.746 14.523 -1.64 1 93 11 ALA B N 1
ATOM 1019 C CA . ALA B 1 11 ? -3.943 14.398 -2.854 1 93 11 ALA B CA 1
ATOM 1020 C C . ALA B 1 11 ? -3.771 12.93 -3.246 1 93 11 ALA B C 1
ATOM 1022 O O . ALA B 1 11 ? -3.535 12.078 -2.389 1 93 11 ALA B O 1
ATOM 1023 N N . GLU B 1 12 ? -3.936 12.742 -4.516 1 88.62 12 GLU B N 1
ATOM 1024 C CA . GLU B 1 12 ? -3.66 11.43 -5.082 1 88.62 12 GLU B CA 1
ATOM 1025 C C . GLU B 1 12 ? -2.605 11.508 -6.18 1 88.62 12 GLU B C 1
ATOM 1027 O O . GLU B 1 12 ? -2.746 12.289 -7.125 1 88.62 12 GLU B O 1
ATOM 1032 N N . GLY B 1 13 ? -1.585 10.688 -5.977 1 86.69 13 GLY B N 1
ATOM 1033 C CA . GLY B 1 13 ? -0.496 10.734 -6.941 1 86.69 13 GLY B CA 1
ATOM 1034 C C . GLY B 1 13 ? 0.542 11.789 -6.617 1 86.69 13 GLY B C 1
ATOM 1035 O O . GLY B 1 13 ? 0.252 12.758 -5.91 1 86.69 13 GLY B O 1
ATOM 1036 N N . LEU B 1 14 ? 1.665 11.656 -7.215 1 88.5 14 LEU B N 1
ATOM 1037 C CA . LEU B 1 14 ? 2.799 12.508 -6.871 1 88.5 14 LEU B CA 1
ATOM 1038 C C . LEU B 1 14 ? 2.584 13.93 -7.383 1 88.5 14 LEU B C 1
ATOM 1040 O O . LEU B 1 14 ? 2.885 14.898 -6.68 1 88.5 14 LEU B O 1
ATOM 1044 N N . VAL B 1 15 ? 2.055 14.008 -8.523 1 90.19 15 VAL B N 1
ATOM 1045 C CA . VAL B 1 15 ? 1.868 15.32 -9.125 1 90.19 15 VAL B CA 1
ATOM 1046 C C . VAL B 1 15 ? 0.935 16.156 -8.258 1 90.19 15 VAL B C 1
ATOM 1048 O O . VAL B 1 15 ? 1.271 17.281 -7.883 1 90.19 15 VAL B O 1
ATOM 1051 N N . ASN B 1 16 ? -0.135 15.562 -7.883 1 93.19 16 ASN B N 1
ATOM 1052 C CA . ASN B 1 16 ? -1.113 16.281 -7.066 1 93.19 16 ASN B CA 1
ATOM 1053 C C . ASN B 1 16 ? -0.568 16.578 -5.672 1 93.19 16 ASN B C 1
ATOM 1055 O O . ASN B 1 16 ? -0.826 17.641 -5.121 1 93.19 16 ASN B O 1
ATOM 1059 N N . LEU B 1 17 ? 0.222 15.742 -5.176 1 94.56 17 LEU B N 1
ATOM 1060 C CA . LEU B 1 17 ? 0.815 15.945 -3.859 1 94.56 17 LEU B CA 1
ATOM 1061 C C . LEU B 1 17 ? 1.827 17.094 -3.893 1 94.56 17 LEU B C 1
ATOM 1063 O O . LEU B 1 17 ? 1.801 17.969 -3.033 1 94.56 17 LEU B O 1
ATOM 1067 N N . ARG B 1 18 ? 2.592 17.125 -4.879 1 94.94 18 ARG B N 1
ATOM 1068 C CA . ARG B 1 18 ? 3.588 18.172 -5.012 1 94.94 18 ARG B CA 1
ATOM 1069 C C . ARG B 1 18 ? 2.92 19.531 -5.195 1 94.94 18 ARG B C 1
ATOM 1071 O O . ARG B 1 18 ? 3.375 20.531 -4.637 1 94.94 18 ARG B O 1
ATOM 1078 N N . GLU B 1 19 ? 1.922 19.578 -5.934 1 96.38 19 GLU B N 1
ATOM 1079 C CA . GLU B 1 19 ? 1.185 20.828 -6.133 1 96.38 19 GLU B CA 1
ATOM 1080 C C . GLU B 1 19 ? 0.582 21.328 -4.824 1 96.38 19 GLU B C 1
ATOM 1082 O O . GLU B 1 19 ? 0.663 22.516 -4.512 1 96.38 19 GLU B O 1
ATOM 1087 N N . THR B 1 20 ? -0.007 20.422 -4.145 1 96.06 20 THR B N 1
ATOM 1088 C CA . THR B 1 20 ? -0.596 20.781 -2.857 1 96.06 20 THR B CA 1
ATOM 1089 C C . THR B 1 20 ? 0.473 21.297 -1.898 1 96.06 20 THR B C 1
ATOM 1091 O O . THR B 1 20 ? 0.249 22.266 -1.179 1 96.06 20 THR B O 1
ATOM 1094 N N . LEU B 1 21 ? 1.599 20.719 -1.908 1 96.5 21 LEU B N 1
ATOM 1095 C CA . LEU B 1 21 ? 2.711 21.141 -1.066 1 96.5 21 LEU B CA 1
ATOM 1096 C C . LEU B 1 21 ? 3.193 22.531 -1.465 1 96.5 21 LEU B C 1
ATOM 1098 O O . LEU B 1 21 ? 3.432 23.375 -0.604 1 96.5 21 LEU B O 1
ATOM 1102 N N . LYS B 1 22 ? 3.283 22.719 -2.709 1 96.75 22 LYS B N 1
ATOM 1103 C CA . LYS B 1 22 ? 3.721 24.016 -3.219 1 96.75 22 LYS B CA 1
ATOM 1104 C C . LYS B 1 22 ? 2.746 25.125 -2.82 1 96.75 22 LYS B C 1
ATOM 1106 O O . LYS B 1 22 ? 3.164 26.203 -2.416 1 96.75 22 LYS B O 1
ATOM 1111 N N . GLU B 1 23 ? 1.521 24.875 -2.91 1 96.56 23 GLU B N 1
ATOM 1112 C CA . GLU B 1 23 ? 0.477 25.844 -2.592 1 96.56 23 GLU B CA 1
ATOM 1113 C C . GLU B 1 23 ? 0.48 26.188 -1.105 1 96.56 23 GLU B C 1
ATOM 1115 O O . GLU B 1 23 ? -0.112 27.188 -0.694 1 96.56 23 GLU B O 1
ATOM 1120 N N . ASN B 1 24 ? 1.128 25.344 -0.356 1 96 24 ASN B N 1
ATOM 1121 C CA . ASN B 1 24 ? 1.136 25.562 1.087 1 96 24 ASN B CA 1
ATOM 1122 C C . ASN B 1 24 ? 2.555 25.734 1.619 1 96 24 ASN B C 1
ATOM 1124 O O . ASN B 1 24 ? 2.83 25.438 2.781 1 96 24 ASN B O 1
ATOM 1128 N N . GLU B 1 25 ? 3.355 26.188 0.784 1 95.19 25 GLU B N 1
ATOM 1129 C CA . GLU B 1 25 ? 4.75 26.422 1.148 1 95.19 25 GLU B CA 1
ATOM 1130 C C . GLU B 1 25 ? 4.855 27.375 2.332 1 95.19 25 GLU B C 1
ATOM 1132 O O . GLU B 1 25 ? 4.129 28.375 2.402 1 95.19 25 GLU B O 1
ATOM 1137 N N . GLY B 1 26 ? 5.73 27.078 3.326 1 94.62 26 GLY B N 1
ATOM 1138 C CA . GLY B 1 26 ? 5.945 27.938 4.473 1 94.62 26 GLY B CA 1
ATOM 1139 C C . GLY B 1 26 ? 5.137 27.547 5.688 1 94.62 26 GLY B C 1
ATOM 1140 O O . GLY B 1 26 ? 5.387 28.016 6.797 1 94.62 26 GLY B O 1
ATOM 1141 N N . LYS B 1 27 ? 4.211 26.75 5.434 1 94.44 27 LYS B N 1
ATOM 1142 C CA . LYS B 1 27 ? 3.387 26.266 6.539 1 94.44 27 LYS B CA 1
ATOM 1143 C C . LYS B 1 27 ? 3.959 24.984 7.133 1 94.44 27 LYS B C 1
ATOM 1145 O O . LYS B 1 27 ? 4.809 24.344 6.52 1 94.44 27 LYS B O 1
ATOM 1150 N N . LYS B 1 28 ? 3.553 24.734 8.375 1 95.94 28 LYS B N 1
ATOM 1151 C CA . LYS B 1 28 ? 3.809 23.422 8.953 1 95.94 28 LYS B CA 1
ATOM 1152 C C . LYS B 1 28 ? 2.863 22.375 8.383 1 95.94 28 LYS B C 1
ATOM 1154 O O . LYS B 1 28 ? 1.648 22.453 8.578 1 95.94 28 LYS B O 1
ATOM 1159 N N . ILE B 1 29 ? 3.416 21.375 7.691 1 97.25 29 ILE B N 1
ATOM 1160 C CA . ILE B 1 29 ? 2.578 20.453 6.938 1 97.25 29 ILE B CA 1
ATOM 1161 C C . ILE B 1 29 ? 2.766 19.031 7.469 1 97.25 29 ILE B C 1
ATOM 1163 O O . ILE B 1 29 ? 3.896 18.594 7.672 1 97.25 29 ILE B O 1
ATOM 1167 N N . PHE B 1 30 ? 1.686 18.391 7.723 1 98 30 PHE B N 1
ATOM 1168 C CA . PHE B 1 30 ? 1.637 16.969 8.023 1 98 30 PHE B CA 1
ATOM 1169 C C . PHE B 1 30 ? 0.886 16.203 6.938 1 98 30 PHE B C 1
ATOM 1171 O O . PHE B 1 30 ? -0.156 16.656 6.461 1 98 30 PHE B O 1
ATOM 1178 N N . ILE B 1 31 ? 1.49 15.047 6.523 1 97.81 31 ILE B N 1
ATOM 1179 C CA . ILE B 1 31 ? 0.892 14.219 5.484 1 97.81 31 ILE B CA 1
ATOM 1180 C C . ILE B 1 31 ? 0.578 12.836 6.051 1 97.81 31 ILE B C 1
ATOM 1182 O O . ILE B 1 31 ? 1.441 12.188 6.652 1 97.81 31 ILE B O 1
ATOM 1186 N N . MET B 1 32 ? -0.628 12.438 5.859 1 97.12 32 MET B N 1
ATOM 1187 C CA . MET B 1 32 ? -0.981 11.047 6.137 1 97.12 32 MET B CA 1
ATOM 1188 C C . MET B 1 32 ? -1.139 10.258 4.844 1 97.12 32 MET B C 1
ATOM 1190 O O . MET B 1 32 ? -1.946 10.617 3.984 1 97.12 32 MET B O 1
ATOM 1194 N N . PHE B 1 33 ? -0.327 9.219 4.746 1 94.38 33 PHE B N 1
ATOM 1195 C CA . PHE B 1 33 ? -0.459 8.289 3.631 1 94.38 33 PHE B CA 1
ATOM 1196 C C . PHE B 1 33 ? -1.376 7.125 4 1 94.38 33 PHE B C 1
ATOM 1198 O O . PHE B 1 33 ? -1.162 6.457 5.012 1 94.38 33 PHE B O 1
ATOM 1205 N N . ILE B 1 34 ? -2.371 6.914 3.186 1 92.12 34 ILE B N 1
ATOM 1206 C CA . ILE B 1 34 ? -3.334 5.848 3.436 1 92.12 34 ILE B CA 1
ATOM 1207 C C . ILE B 1 34 ? -3.645 5.117 2.133 1 92.12 34 ILE B C 1
ATOM 1209 O O . ILE B 1 34 ? -3.461 5.668 1.045 1 92.12 34 ILE B O 1
ATOM 1213 N N . GLY B 1 35 ? -4.133 3.945 2.291 1 89.06 35 GLY B N 1
ATOM 1214 C CA . GLY B 1 35 ? -4.641 3.26 1.113 1 89.06 35 GLY B CA 1
ATOM 1215 C C . GLY B 1 35 ? -5.773 4.004 0.43 1 89.06 35 GLY B C 1
ATOM 1216 O O . GLY B 1 35 ? -6.555 4.695 1.087 1 89.06 35 GLY B O 1
ATOM 1217 N N . SER B 1 36 ? -5.852 3.771 -0.812 1 87.12 36 SER B N 1
ATOM 1218 C CA . SER B 1 36 ? -6.922 4.41 -1.569 1 87.12 36 SER B CA 1
ATOM 1219 C C . SER B 1 36 ? -8.297 3.998 -1.041 1 87.12 36 SER B C 1
ATOM 1221 O O . SER B 1 36 ? -8.406 3.037 -0.275 1 87.12 36 SER B O 1
ATOM 1223 N N . ILE B 1 37 ? -9.289 4.777 -1.427 1 82.81 37 ILE B N 1
ATOM 1224 C CA . ILE B 1 37 ? -10.633 4.656 -0.871 1 82.81 37 ILE B CA 1
ATOM 1225 C C . ILE B 1 37 ? -11.422 3.613 -1.653 1 82.81 37 ILE B C 1
ATOM 1227 O O . ILE B 1 37 ? -11.336 3.553 -2.883 1 82.81 37 ILE B O 1
ATOM 1231 N N . VAL B 1 38 ? -12.312 2.967 -0.96 1 79.5 38 VAL B N 1
ATOM 1232 C CA . VAL B 1 38 ? -13.195 1.965 -1.549 1 79.5 38 VAL B CA 1
ATOM 1233 C C . VAL B 1 38 ? -14.438 2.641 -2.117 1 79.5 38 VAL B C 1
ATOM 1235 O O . VAL B 1 38 ? -15.102 3.422 -1.428 1 79.5 38 VAL B O 1
ATOM 1238 N N . GLU B 1 39 ? -14.734 2.342 -3.344 1 79.38 39 GLU B N 1
ATOM 1239 C CA . GLU B 1 39 ? -15.859 3.008 -3.994 1 79.38 39 GLU B CA 1
ATOM 1240 C C . GLU B 1 39 ? -17.094 2.102 -4.035 1 79.38 39 GLU B C 1
ATOM 1242 O O . GLU B 1 39 ? -18.203 2.576 -4.234 1 79.38 39 GLU B O 1
ATOM 1247 N N . GLU B 1 40 ? -16.859 0.832 -3.893 1 75.19 40 GLU B N 1
ATOM 1248 C CA . GLU B 1 40 ? -17.969 -0.113 -3.928 1 75.19 40 GLU B CA 1
ATOM 1249 C C . GLU B 1 40 ? -17.719 -1.293 -2.992 1 75.19 40 GLU B C 1
ATOM 1251 O O . GLU B 1 40 ? -16.578 -1.662 -2.742 1 75.19 40 GLU B O 1
ATOM 1256 N N . GLY B 1 41 ? -18.781 -1.89 -2.451 1 76.19 41 GLY B N 1
ATOM 1257 C CA . GLY B 1 41 ? -18.688 -3.045 -1.576 1 76.19 41 GLY B CA 1
ATOM 1258 C C . GLY B 1 41 ? -18.688 -2.682 -0.104 1 76.19 41 GLY B C 1
ATOM 1259 O O . GLY B 1 41 ? -19.375 -1.738 0.302 1 76.19 41 GLY B O 1
ATOM 1260 N N . GLU B 1 42 ? -18.031 -3.582 0.563 1 75.44 42 GLU B N 1
ATOM 1261 C CA . GLU B 1 42 ? -18 -3.355 2.006 1 75.44 42 GLU B CA 1
ATOM 1262 C C . GLU B 1 42 ? -17.031 -2.219 2.357 1 75.44 42 GLU B C 1
ATOM 1264 O O . GLU B 1 42 ? -15.992 -2.059 1.722 1 75.44 42 GLU B O 1
ATOM 1269 N N . HIS B 1 43 ? -17.453 -1.157 3.133 1 81.19 43 HIS B N 1
ATOM 1270 C CA . HIS B 1 43 ? -16.656 -0.066 3.672 1 81.19 43 HIS B CA 1
ATOM 1271 C C . HIS B 1 43 ? -16.531 1.074 2.668 1 81.19 43 HIS B C 1
ATOM 1273 O O . HIS B 1 43 ? -15.469 1.687 2.547 1 81.19 43 HIS B O 1
ATOM 1279 N N . VAL B 1 44 ? -17.469 1.255 1.793 1 81.62 44 VAL B N 1
ATOM 1280 C CA . VAL B 1 44 ? -17.5 2.361 0.842 1 81.62 44 VAL B CA 1
ATOM 1281 C C . VAL B 1 44 ? -17.125 3.662 1.55 1 81.62 44 VAL B C 1
ATOM 1283 O O . VAL B 1 44 ? -17.625 3.943 2.643 1 81.62 44 VAL B O 1
ATOM 1286 N N . GLY B 1 45 ? -16.109 4.387 0.945 1 85.25 45 GLY B N 1
ATOM 1287 C CA . GLY B 1 45 ? -15.711 5.66 1.517 1 85.25 45 GLY B CA 1
ATOM 1288 C C . GLY B 1 45 ? -14.523 5.547 2.451 1 85.25 45 GLY B C 1
ATOM 1289 O O . GLY B 1 45 ? -14.008 6.555 2.938 1 85.25 45 GLY B O 1
ATOM 1290 N N . GLU B 1 46 ? -14.125 4.344 2.648 1 85.5 46 GLU B N 1
ATOM 1291 C CA . GLU B 1 46 ? -13.008 4.086 3.549 1 85.5 46 GLU B CA 1
ATOM 1292 C C . GLU B 1 46 ? -11.805 3.537 2.791 1 85.5 46 GLU B C 1
ATOM 1294 O O . GLU B 1 46 ? -11.922 3.145 1.628 1 85.5 46 GLU B O 1
ATOM 1299 N N . SER B 1 47 ? -10.727 3.57 3.475 1 88.81 47 SER B N 1
ATOM 1300 C CA . SER B 1 47 ? -9.523 3.008 2.869 1 88.81 47 SER B CA 1
ATOM 1301 C C . SER B 1 47 ? -9.656 1.5 2.674 1 88.81 47 SER B C 1
ATOM 1303 O O . SER B 1 47 ? -10.234 0.809 3.514 1 88.81 47 SER B O 1
ATOM 1305 N N . TRP B 1 48 ? -9.062 0.969 1.701 1 81.75 48 TRP B N 1
ATOM 1306 C CA . TRP B 1 48 ? -9.039 -0.465 1.435 1 81.75 48 TRP B CA 1
ATOM 1307 C C . TRP B 1 48 ? -8.164 -1.194 2.449 1 81.75 48 TRP B C 1
ATOM 1309 O O . TRP B 1 48 ? -8.211 -2.422 2.547 1 81.75 48 TRP B O 1
ATOM 1319 N N . CYS B 1 49 ? -7.438 -0.59 3.074 1 84.81 49 CYS B N 1
ATOM 1320 C CA . CYS B 1 49 ? -6.539 -1.158 4.074 1 84.81 49 CYS B CA 1
ATOM 1321 C C . CYS B 1 49 ? -7.148 -1.072 5.469 1 84.81 49 CYS B C 1
ATOM 1323 O O . CYS B 1 49 ? -7.453 0.021 5.949 1 84.81 49 CYS B O 1
ATOM 1325 N N . PRO B 1 50 ? -7.262 -2.127 6.152 1 86.5 50 PRO B N 1
ATOM 1326 C CA . PRO B 1 50 ? -7.914 -2.15 7.461 1 86.5 50 PRO B CA 1
ATOM 1327 C C . PRO B 1 50 ? -7.176 -1.31 8.5 1 86.5 50 PRO B C 1
ATOM 1329 O O . PRO B 1 50 ? -7.809 -0.648 9.328 1 86.5 50 PRO B O 1
ATOM 1332 N N . ASP B 1 51 ? -5.949 -1.396 8.453 1 90.12 51 ASP B N 1
ATOM 1333 C CA . ASP B 1 51 ? -5.18 -0.6 9.406 1 90.12 51 ASP B CA 1
ATOM 1334 C C . ASP B 1 51 ? -5.414 0.894 9.188 1 90.12 51 ASP B C 1
ATOM 1336 O O . ASP B 1 51 ? -5.445 1.668 10.148 1 90.12 51 ASP B O 1
ATOM 1340 N N . CYS B 1 52 ? -5.473 1.317 8.008 1 93.31 52 CYS B N 1
ATOM 1341 C CA . CYS B 1 52 ? -5.793 2.705 7.691 1 93.31 52 CYS B CA 1
ATOM 1342 C C . CYS B 1 52 ? -7.156 3.092 8.258 1 93.31 52 CYS B C 1
ATOM 1344 O O . CYS B 1 52 ? -7.316 4.184 8.805 1 93.31 52 CYS B O 1
ATOM 1346 N N . ARG B 1 53 ? -8.008 2.219 8.156 1 92 53 ARG B N 1
ATOM 1347 C CA . ARG B 1 53 ? -9.336 2.473 8.695 1 92 53 ARG B CA 1
ATOM 1348 C C . ARG B 1 53 ? -9.289 2.621 10.219 1 92 53 ARG B C 1
ATOM 1350 O O . ARG B 1 53 ? -9.984 3.467 10.781 1 92 53 ARG B O 1
ATOM 1357 N N . ASP B 1 54 ? -8.516 1.835 10.758 1 94.5 54 ASP B N 1
ATOM 1358 C CA . ASP B 1 54 ? -8.359 1.893 12.211 1 94.5 54 ASP B CA 1
ATOM 1359 C C . ASP B 1 54 ? -7.719 3.207 12.641 1 94.5 54 ASP B C 1
ATOM 1361 O O . ASP B 1 54 ? -8.031 3.738 13.711 1 94.5 54 ASP B O 1
ATOM 1365 N N . ALA B 1 55 ? -6.887 3.693 11.883 1 96.06 55 ALA B N 1
ATOM 1366 C CA . ALA B 1 55 ? -6.113 4.883 12.234 1 96.06 55 ALA B CA 1
ATOM 1367 C C . ALA B 1 55 ? -6.926 6.152 11.992 1 96.06 55 ALA B C 1
ATOM 1369 O O . ALA B 1 55 ? -6.707 7.172 12.656 1 96.06 55 ALA B O 1
ATOM 1370 N N . GLU B 1 56 ? -7.789 6.125 11.055 1 94.5 56 GLU B N 1
ATOM 1371 C CA . GLU B 1 56 ? -8.484 7.32 10.586 1 94.5 56 GLU B CA 1
ATOM 1372 C C . GLU B 1 56 ? -9.219 8.008 11.734 1 94.5 56 GLU B C 1
ATOM 1374 O O . GLU B 1 56 ? -9.055 9.211 11.945 1 94.5 56 GLU B O 1
ATOM 1379 N N . PRO B 1 57 ? -10.008 7.273 12.516 1 95.75 57 PRO B N 1
ATOM 1380 C CA . PRO B 1 57 ? -10.695 7.949 13.617 1 95.75 57 PRO B CA 1
ATOM 1381 C C . PRO B 1 57 ? -9.734 8.523 14.656 1 95.75 57 PRO B C 1
ATOM 1383 O O . PRO B 1 57 ? -10.023 9.555 15.258 1 95.75 57 PRO B O 1
ATOM 1386 N N . VAL B 1 58 ? -8.68 7.91 14.914 1 97.38 58 VAL B N 1
ATOM 1387 C CA . VAL B 1 58 ? -7.66 8.375 15.852 1 97.38 58 VAL B CA 1
ATOM 1388 C C . VAL B 1 58 ? -7.094 9.711 15.375 1 97.38 58 VAL B C 1
ATOM 1390 O O . VAL B 1 58 ? -6.992 10.664 16.156 1 97.38 58 VAL B O 1
ATOM 1393 N N . VAL B 1 59 ? -6.789 9.758 14.117 1 96.5 59 VAL B N 1
ATOM 1394 C CA . VAL B 1 59 ? -6.18 10.945 13.531 1 96.5 59 VAL B CA 1
ATOM 1395 C C . VAL B 1 59 ? -7.195 12.086 13.5 1 96.5 59 VAL B C 1
ATOM 1397 O O . VAL B 1 59 ? -6.852 13.234 13.789 1 96.5 59 VAL B O 1
ATOM 1400 N N . GLU B 1 60 ? -8.383 11.758 13.172 1 94.56 60 GLU B N 1
ATOM 1401 C CA . GLU B 1 60 ? -9.438 12.766 13.156 1 94.56 60 GLU B CA 1
ATOM 1402 C C . GLU B 1 60 ? -9.609 13.414 14.523 1 94.56 60 GLU B C 1
ATOM 1404 O O . GLU B 1 60 ? -9.719 14.633 14.633 1 94.56 60 GLU B O 1
ATOM 1409 N N . ALA B 1 61 ? -9.641 12.609 15.484 1 95.69 61 ALA B N 1
ATOM 1410 C CA . ALA B 1 61 ? -9.773 13.117 16.844 1 95.69 61 ALA B CA 1
ATOM 1411 C C . ALA B 1 61 ? -8.594 14.016 17.203 1 95.69 61 ALA B C 1
ATOM 1413 O O . ALA B 1 61 ? -8.781 15.07 17.828 1 95.69 61 ALA B O 1
ATOM 1414 N N . ALA B 1 62 ? -7.469 13.648 16.844 1 96.38 62 ALA B N 1
ATOM 1415 C CA . ALA B 1 62 ? -6.27 14.43 17.125 1 96.38 62 ALA B CA 1
ATOM 1416 C C . ALA B 1 62 ? -6.297 15.766 16.391 1 96.38 62 ALA B C 1
ATOM 1418 O O . ALA B 1 62 ? -5.848 16.781 16.922 1 96.38 62 ALA B O 1
ATOM 1419 N N . LEU B 1 63 ? -6.762 15.727 15.172 1 95.06 63 LEU B N 1
ATOM 1420 C CA . LEU B 1 63 ? -6.809 16.938 14.352 1 95.06 63 LEU B CA 1
ATOM 1421 C C . LEU B 1 63 ? -7.723 17.984 14.977 1 95.06 63 LEU B C 1
ATOM 1423 O O . LEU B 1 63 ? -7.488 19.188 14.828 1 95.06 63 LEU B O 1
ATOM 1427 N N . GLN B 1 64 ? -8.727 17.516 15.664 1 92.56 64 GLN B N 1
ATOM 1428 C CA . GLN B 1 64 ? -9.648 18.438 16.328 1 92.56 64 GLN B CA 1
ATOM 1429 C C . GLN B 1 64 ? -8.953 19.234 17.422 1 92.56 64 GLN B C 1
ATOM 1431 O O . GLN B 1 64 ? -9.367 20.344 17.734 1 92.56 64 GLN B O 1
ATOM 1436 N N . GLN B 1 65 ? -7.934 18.703 17.906 1 93.31 65 GLN B N 1
ATOM 1437 C CA . GLN B 1 65 ? -7.219 19.328 19.016 1 93.31 65 GLN B CA 1
ATOM 1438 C C . GLN B 1 65 ? -5.934 19.984 18.531 1 93.31 65 GLN B C 1
ATOM 1440 O O . GLN B 1 65 ? -5.227 20.625 19.312 1 93.31 65 GLN B O 1
ATOM 1445 N N . ALA B 1 66 ? -5.629 19.844 17.312 1 93.94 66 ALA B N 1
ATOM 1446 C CA . ALA B 1 66 ? -4.363 20.328 16.75 1 93.94 66 ALA B CA 1
ATOM 1447 C C . ALA B 1 66 ? -4.445 21.812 16.406 1 93.94 66 ALA B C 1
ATOM 1449 O O . ALA B 1 66 ? -5.539 22.359 16.281 1 93.94 66 ALA B O 1
ATOM 1450 N N . SER B 1 67 ? -3.281 22.391 16.297 1 93.12 67 SER B N 1
ATOM 1451 C CA . SER B 1 67 ? -3.201 23.797 15.93 1 93.12 67 SER B CA 1
ATOM 1452 C C . SER B 1 67 ? -3.875 24.062 14.586 1 93.12 67 SER B C 1
ATOM 1454 O O . SER B 1 67 ? -3.619 23.359 13.609 1 93.12 67 SER B O 1
ATOM 1456 N N . PRO B 1 68 ? -4.633 25.062 14.492 1 89.56 68 PRO B N 1
ATOM 1457 C CA . PRO B 1 68 ? -5.266 25.406 13.219 1 89.56 68 PRO B CA 1
ATOM 1458 C C . PRO B 1 68 ? -4.273 25.969 12.203 1 89.56 68 PRO B C 1
ATOM 1460 O O . PRO B 1 68 ? -4.613 26.125 11.023 1 89.56 68 PRO B O 1
ATOM 1463 N N . GLU B 1 69 ? -3.094 26.188 12.648 1 91.38 69 GLU B N 1
ATOM 1464 C CA . GLU B 1 69 ? -2.084 26.766 11.766 1 91.38 69 GLU B CA 1
ATOM 1465 C C . GLU B 1 69 ? -1.393 25.688 10.938 1 91.38 69 GLU B C 1
ATOM 1467 O O . GLU B 1 69 ? -0.727 25.984 9.945 1 91.38 69 GLU B O 1
ATOM 1472 N N . MET B 1 70 ? -1.604 24.516 11.375 1 93.25 70 MET B N 1
ATOM 1473 C CA . MET B 1 70 ? -0.965 23.453 10.602 1 93.25 70 MET B CA 1
ATOM 1474 C C . MET B 1 70 ? -1.82 23.062 9.406 1 93.25 70 MET B C 1
ATOM 1476 O O . MET B 1 70 ? -3.029 23.297 9.398 1 93.25 70 MET B O 1
ATOM 1480 N N . THR B 1 71 ? -1.138 22.562 8.414 1 95.75 71 THR B N 1
ATOM 1481 C CA . THR B 1 71 ? -1.807 22 7.246 1 95.75 71 THR B CA 1
ATOM 1482 C C . THR B 1 71 ? -1.723 20.469 7.258 1 95.75 71 THR B C 1
ATOM 1484 O O . THR B 1 71 ? -0.662 19.906 7.531 1 95.75 71 THR B O 1
ATOM 1487 N N . PHE B 1 72 ? -2.871 19.938 7.059 1 97.12 72 PHE B N 1
ATOM 1488 C CA . PHE B 1 72 ? -2.947 18.469 7.023 1 97.12 72 PHE B CA 1
ATOM 1489 C C . PHE B 1 72 ? -3.373 17.984 5.641 1 97.12 72 PHE B C 1
ATOM 1491 O O . PHE B 1 72 ? -4.398 18.422 5.113 1 97.12 72 PHE B O 1
ATOM 1498 N N . ILE B 1 73 ? -2.525 17.062 5.035 1 96.75 73 ILE B N 1
ATOM 1499 C CA . ILE B 1 73 ? -2.801 16.516 3.715 1 96.75 73 ILE B CA 1
ATOM 1500 C C . ILE B 1 73 ? -3.012 15 3.818 1 96.75 73 ILE B C 1
ATOM 1502 O O . ILE B 1 73 ? -2.182 14.289 4.391 1 96.75 73 ILE B O 1
ATOM 1506 N N . LEU B 1 74 ? -4.129 14.555 3.334 1 95.38 74 LEU B N 1
ATOM 1507 C CA . LEU B 1 74 ? -4.387 13.133 3.168 1 95.38 74 LEU B CA 1
ATOM 1508 C C . LEU B 1 74 ? -3.953 12.656 1.783 1 95.38 74 LEU B C 1
ATOM 1510 O O . LEU B 1 74 ? -4.57 13.016 0.779 1 95.38 74 LEU B O 1
ATOM 1514 N N . ALA B 1 75 ? -2.916 11.812 1.738 1 94.5 75 ALA B N 1
ATOM 1515 C CA . ALA B 1 75 ? -2.389 11.297 0.477 1 94.5 75 ALA B CA 1
ATOM 1516 C C . ALA B 1 75 ? -2.818 9.852 0.253 1 94.5 75 ALA B C 1
ATOM 1518 O O . ALA B 1 75 ? -2.547 8.977 1.083 1 94.5 75 ALA B O 1
ATOM 1519 N N . LEU B 1 76 ? -3.439 9.578 -0.806 1 89.12 76 LEU B N 1
ATOM 1520 C CA . LEU B 1 76 ? -3.961 8.258 -1.134 1 89.12 76 LEU B CA 1
ATOM 1521 C C . LEU B 1 76 ? -2.945 7.457 -1.942 1 89.12 76 LEU B C 1
ATOM 1523 O O . LEU B 1 76 ? -2.426 7.941 -2.949 1 89.12 76 LEU B O 1
ATOM 1527 N N . VAL B 1 77 ? -2.721 6.254 -1.336 1 84.81 77 VAL B N 1
ATOM 1528 C CA . VAL B 1 77 ? -1.75 5.391 -2.002 1 84.81 77 VAL B CA 1
ATOM 1529 C C . VAL B 1 77 ? -2.424 4.09 -2.432 1 84.81 77 VAL B C 1
ATOM 1531 O O . VAL B 1 77 ? -3.303 3.578 -1.733 1 84.81 77 VAL B O 1
ATOM 1534 N N . GLY B 1 78 ? -1.925 3.596 -3.625 1 79.44 78 GLY B N 1
ATOM 1535 C CA . GLY B 1 78 ? -2.416 2.314 -4.109 1 79.44 78 GLY B CA 1
ATOM 1536 C C . GLY B 1 78 ? -3.227 2.432 -5.387 1 79.44 78 GLY B C 1
ATOM 1537 O O . GLY B 1 78 ? -3.742 3.504 -5.703 1 79.44 78 GLY B O 1
ATOM 1538 N N . ASP B 1 79 ? -3.143 1.384 -6.195 1 75.94 79 ASP B N 1
ATOM 1539 C CA . ASP B 1 79 ? -3.998 1.272 -7.375 1 75.94 79 ASP B CA 1
ATOM 1540 C C . ASP B 1 79 ? -5.406 0.819 -6.988 1 75.94 79 ASP B C 1
ATOM 1542 O O . ASP B 1 79 ? -5.645 -0.372 -6.777 1 75.94 79 ASP B O 1
ATOM 1546 N N . LYS B 1 80 ? -6.371 1.733 -6.875 1 76.75 80 LYS B N 1
ATOM 1547 C CA . LYS B 1 80 ? -7.723 1.488 -6.371 1 76.75 80 LYS B CA 1
ATOM 1548 C C . LYS B 1 80 ? -8.406 0.377 -7.156 1 76.75 80 LYS B C 1
ATOM 1550 O O . LYS B 1 80 ? -8.969 -0.553 -6.57 1 76.75 80 LYS B O 1
ATOM 1555 N N . PRO B 1 81 ? -8.289 0.441 -8.406 1 76.38 81 PRO B N 1
ATOM 1556 C CA . PRO B 1 81 ? -8.977 -0.617 -9.156 1 76.38 81 PRO B CA 1
ATOM 1557 C C . PRO B 1 81 ? -8.461 -2.012 -8.805 1 76.38 81 PRO B C 1
ATOM 1559 O O . PRO B 1 81 ? -9.258 -2.947 -8.664 1 76.38 81 PRO B O 1
ATOM 1562 N N . VAL B 1 82 ? -7.191 -2.17 -8.516 1 84.31 82 VAL B N 1
ATOM 1563 C CA . VAL B 1 82 ? -6.605 -3.475 -8.219 1 84.31 82 VAL B CA 1
ATOM 1564 C C . VAL B 1 82 ? -6.961 -3.891 -6.797 1 84.31 82 VAL B C 1
ATOM 1566 O O . VAL B 1 82 ? -7.414 -5.016 -6.566 1 84.31 82 VAL B O 1
ATOM 1569 N N . THR B 1 83 ? -6.844 -3.002 -5.914 1 83.25 83 THR B N 1
ATOM 1570 C CA . THR B 1 83 ? -7.055 -3.326 -4.508 1 83.25 83 THR B CA 1
ATOM 1571 C C . THR B 1 83 ? -8.516 -3.664 -4.246 1 83.25 83 THR B C 1
ATOM 1573 O O . THR B 1 83 ? -8.82 -4.547 -3.443 1 83.25 83 THR B O 1
ATOM 1576 N N . SER B 1 84 ? -9.344 -2.994 -4.961 1 82.88 84 SER B N 1
ATOM 1577 C CA . SER B 1 84 ? -10.773 -3.258 -4.816 1 82.88 84 SER B CA 1
ATOM 1578 C C . SER B 1 84 ? -11.156 -4.594 -5.441 1 82.88 84 SER B C 1
ATOM 1580 O O . SER B 1 84 ? -11.859 -5.395 -4.828 1 82.88 84 SER B O 1
ATOM 1582 N N . GLU B 1 85 ? -10.672 -4.844 -6.559 1 86.12 85 GLU B N 1
ATOM 1583 C CA . GLU B 1 85 ? -11.039 -6.051 -7.293 1 86.12 85 GLU B CA 1
ATOM 1584 C C . GLU B 1 85 ? -10.602 -7.305 -6.547 1 86.12 85 GLU B C 1
ATOM 1586 O O . GLU B 1 85 ? -11.32 -8.305 -6.523 1 86.12 85 GLU B O 1
ATOM 1591 N N . PHE B 1 86 ? -9.516 -7.215 -5.883 1 90.5 86 PHE B N 1
ATOM 1592 C CA . PHE B 1 86 ? -8.945 -8.406 -5.254 1 90.5 86 PHE B CA 1
ATOM 1593 C C . PHE B 1 86 ? -9.094 -8.336 -3.74 1 90.5 86 PHE B C 1
ATOM 1595 O O . PHE B 1 86 ? -8.492 -9.141 -3.018 1 90.5 86 PHE B O 1
ATOM 1602 N N . LYS B 1 87 ? -9.758 -7.281 -3.279 1 85.06 87 LYS B N 1
ATOM 1603 C CA . LYS B 1 87 ? -10.062 -7.125 -1.86 1 85.06 87 LYS B CA 1
ATOM 1604 C C . LYS B 1 87 ? -8.789 -7.117 -1.021 1 85.06 87 LYS B C 1
ATOM 1606 O O . LYS B 1 87 ? -8.703 -7.816 -0.009 1 85.06 87 LYS B O 1
ATOM 1611 N N . LEU B 1 88 ? -7.852 -6.395 -1.479 1 87.94 88 LEU B N 1
ATOM 1612 C CA . LEU B 1 88 ? -6.57 -6.324 -0.78 1 87.94 88 LEU B CA 1
ATOM 1613 C C . LEU B 1 88 ? -6.668 -5.414 0.439 1 87.94 88 LEU B C 1
ATOM 1615 O O . LEU B 1 88 ? -7.27 -4.336 0.369 1 87.94 88 LEU B O 1
ATOM 1619 N N . THR B 1 89 ? -6.012 -5.879 1.54 1 80.06 89 THR B N 1
ATOM 1620 C CA . THR B 1 89 ? -5.977 -5.055 2.742 1 80.06 89 THR B CA 1
ATOM 1621 C C . THR B 1 89 ? -4.539 -4.836 3.207 1 80.06 89 THR B C 1
ATOM 1623 O O . THR B 1 89 ? -4.281 -4.012 4.09 1 80.06 89 THR B O 1
ATOM 1626 N N . GLU B 1 90 ? -3.646 -5.445 2.645 1 83.62 90 GLU B N 1
ATOM 1627 C CA . GLU B 1 90 ? -2.23 -5.352 2.988 1 83.62 90 GLU B CA 1
ATOM 1628 C C . GLU B 1 90 ? -1.354 -5.906 1.869 1 83.62 90 GLU B C 1
ATOM 1630 O O . GLU B 1 90 ? -1.84 -6.617 0.987 1 83.62 90 GLU B O 1
ATOM 1635 N N . VAL B 1 91 ? -0.129 -5.496 1.971 1 88.25 91 VAL B N 1
ATOM 1636 C CA . VAL B 1 91 ? 0.904 -6.133 1.161 1 88.25 91 VAL B CA 1
ATOM 1637 C C . VAL B 1 91 ? 2.096 -6.5 2.041 1 88.25 91 VAL B C 1
ATOM 1639 O O . VAL B 1 91 ? 2.373 -5.828 3.035 1 88.25 91 VAL B O 1
ATOM 1642 N N . PRO B 1 92 ? 2.658 -7.68 1.685 1 93.88 92 PRO B N 1
ATOM 1643 C CA . PRO B 1 92 ? 2.381 -8.609 0.587 1 93.88 92 PRO B CA 1
ATOM 1644 C C . PRO B 1 92 ? 1.146 -9.469 0.842 1 93.88 92 PRO B C 1
ATOM 1646 O O . PRO B 1 92 ? 0.764 -9.68 1.996 1 93.88 92 PRO B O 1
ATOM 1649 N N . THR B 1 93 ? 0.544 -9.914 -0.285 1 95.31 93 THR B N 1
ATOM 1650 C CA . THR B 1 93 ? -0.547 -10.883 -0.293 1 95.31 93 THR B CA 1
ATOM 1651 C C . THR B 1 93 ? -0.432 -11.82 -1.493 1 95.31 93 THR B C 1
ATOM 1653 O O . THR B 1 93 ? -0.132 -11.375 -2.605 1 95.31 93 THR B O 1
ATOM 1656 N N . ILE B 1 94 ? -0.579 -13.117 -1.252 1 98.12 94 ILE B N 1
ATOM 1657 C CA . ILE B 1 94 ? -0.668 -14.078 -2.344 1 98.12 94 ILE B CA 1
ATOM 1658 C C . ILE B 1 94 ? -2.086 -14.641 -2.42 1 98.12 94 ILE B C 1
ATOM 1660 O O . ILE B 1 94 ? -2.672 -15 -1.396 1 98.12 94 ILE B O 1
ATOM 1664 N N . VAL B 1 95 ? -2.605 -14.688 -3.672 1 97.81 95 VAL B N 1
ATOM 1665 C CA . VAL B 1 95 ? -3.941 -15.25 -3.836 1 97.81 95 VAL B CA 1
ATOM 1666 C C . VAL B 1 95 ? -3.914 -16.344 -4.898 1 97.81 95 VAL B C 1
ATOM 1668 O O . VAL B 1 95 ? -3.107 -16.297 -5.828 1 97.81 95 VAL B O 1
ATOM 1671 N N . GLU B 1 96 ? -4.684 -17.375 -4.672 1 98.06 96 GLU B N 1
ATOM 1672 C CA . GLU B 1 96 ? -5.031 -18.297 -5.75 1 98.06 96 GLU B CA 1
ATOM 1673 C C . GLU B 1 96 ? -6.207 -17.781 -6.566 1 98.06 96 GLU B C 1
ATOM 1675 O O . GLU B 1 96 ? -7.332 -17.703 -6.07 1 98.06 96 GLU B O 1
ATOM 1680 N N . TYR B 1 97 ? -5.945 -17.375 -7.793 1 97.75 97 TYR B N 1
ATOM 1681 C CA . TYR B 1 97 ? -6.953 -16.719 -8.617 1 97.75 97 TYR B CA 1
ATOM 1682 C C . TYR B 1 97 ? -8.156 -17.625 -8.836 1 97.75 97 TYR B C 1
ATOM 1684 O O . TYR B 1 97 ? -8 -18.812 -9.094 1 97.75 97 TYR B O 1
ATOM 1692 N N . GLY B 1 98 ? -9.297 -17.062 -8.672 1 96.06 98 GLY B N 1
ATOM 1693 C CA . GLY B 1 98 ? -10.523 -17.812 -8.875 1 96.06 98 GLY B CA 1
ATOM 1694 C C . GLY B 1 98 ? -11 -18.531 -7.621 1 96.06 98 GLY B C 1
ATOM 1695 O O . GLY B 1 98 ? -11.984 -19.266 -7.656 1 96.06 98 GLY B O 1
ATOM 1696 N N . THR B 1 99 ? -10.273 -18.422 -6.508 1 96.5 99 THR B N 1
ATOM 1697 C CA . THR B 1 99 ? -10.648 -19.016 -5.227 1 96.5 99 THR B CA 1
ATOM 1698 C C . THR B 1 99 ? -10.578 -17.969 -4.109 1 96.5 99 THR B C 1
ATOM 1700 O O . THR B 1 99 ? -10.219 -16.812 -4.352 1 96.5 99 THR B O 1
ATOM 1703 N N . ASP B 1 100 ? -10.844 -18.438 -2.885 1 94.44 100 ASP B N 1
ATOM 1704 C CA . ASP B 1 100 ? -10.773 -17.547 -1.727 1 94.44 100 ASP B CA 1
ATOM 1705 C C . ASP B 1 100 ? -9.477 -17.766 -0.956 1 94.44 100 ASP B C 1
ATOM 1707 O O . ASP B 1 100 ? -9.242 -17.109 0.069 1 94.44 100 ASP B O 1
ATOM 1711 N N . LYS B 1 101 ? -8.672 -18.531 -1.449 1 97.25 101 LYS B N 1
ATOM 1712 C CA . LYS B 1 101 ? -7.422 -18.828 -0.762 1 97.25 101 LYS B CA 1
ATOM 1713 C C . LYS B 1 101 ? -6.422 -17.688 -0.912 1 97.25 101 LYS B C 1
ATOM 1715 O O . LYS B 1 101 ? -6.191 -17.188 -2.02 1 97.25 101 LYS B O 1
ATOM 1720 N N . ARG B 1 102 ? -5.852 -17.344 0.251 1 97.5 102 ARG B N 1
ATOM 1721 C CA . ARG B 1 102 ? -4.863 -16.266 0.236 1 97.5 102 ARG B CA 1
ATOM 1722 C C . ARG B 1 102 ? -3.924 -16.359 1.433 1 97.5 102 ARG B C 1
ATOM 1724 O O . ARG B 1 102 ? -4.258 -17 2.438 1 97.5 102 ARG B O 1
ATOM 1731 N N . LEU B 1 103 ? -2.742 -15.852 1.255 1 97.62 103 LEU B N 1
ATOM 1732 C CA . LEU B 1 103 ? -1.752 -15.641 2.305 1 97.62 103 LEU B CA 1
ATOM 1733 C C . LEU B 1 103 ? -1.512 -14.148 2.531 1 97.62 103 LEU B C 1
ATOM 1735 O O . LEU B 1 103 ? -1.246 -13.406 1.581 1 97.62 103 LEU B O 1
ATOM 1739 N N . GLY B 1 104 ? -1.608 -13.805 3.787 1 94 104 GLY B N 1
ATOM 1740 C CA . GLY B 1 104 ? -1.349 -12.414 4.141 1 94 104 GLY B CA 1
ATOM 1741 C C . GLY B 1 104 ? 0.117 -12.133 4.41 1 94 104 GLY B C 1
ATOM 1742 O O . GLY B 1 104 ? 0.966 -13.016 4.238 1 94 104 GLY B O 1
ATOM 1743 N N . CYS B 1 105 ? 0.317 -10.953 4.906 1 91.75 105 CYS B N 1
ATOM 1744 C CA . CYS B 1 105 ? 1.656 -10.391 5.066 1 91.75 105 CYS B CA 1
ATOM 1745 C C . CYS B 1 105 ? 2.531 -11.312 5.914 1 91.75 105 CYS B C 1
ATOM 1747 O O . CYS B 1 105 ? 3.553 -11.812 5.441 1 91.75 105 CYS B O 1
ATOM 1749 N N . GLU B 1 106 ? 2.143 -11.617 7.086 1 92.94 106 GLU B N 1
ATOM 1750 C CA . GLU B 1 106 ? 2.957 -12.43 7.98 1 92.94 106 GLU B CA 1
ATOM 1751 C C . GLU B 1 106 ? 3.131 -13.844 7.434 1 92.94 106 GLU B C 1
ATOM 1753 O O . GLU B 1 106 ? 4.207 -14.438 7.555 1 92.94 106 GLU B O 1
ATOM 1758 N N . ASP B 1 107 ? 2.164 -14.367 6.82 1 97.38 107 ASP B N 1
ATOM 1759 C CA . ASP B 1 107 ? 2.203 -15.734 6.309 1 97.38 107 ASP B CA 1
ATOM 1760 C C . ASP B 1 107 ? 3.109 -15.828 5.082 1 97.38 107 ASP B C 1
ATOM 1762 O O . ASP B 1 107 ? 3.729 -16.875 4.844 1 97.38 107 ASP B O 1
ATOM 1766 N N . CYS B 1 108 ? 3.221 -14.828 4.359 1 97.88 108 CYS B N 1
ATOM 1767 C CA . CYS B 1 108 ? 4.066 -14.82 3.172 1 97.88 108 CYS B CA 1
ATOM 1768 C C . CYS B 1 108 ? 5.539 -14.914 3.551 1 97.88 108 CYS B C 1
ATOM 1770 O O . CYS B 1 108 ? 6.387 -15.188 2.699 1 97.88 108 CYS B O 1
ATOM 1772 N N . LYS B 1 109 ? 5.84 -14.773 4.789 1 97.12 109 LYS B N 1
ATOM 1773 C CA . LYS B 1 109 ? 7.23 -14.781 5.234 1 97.12 109 LYS B CA 1
ATOM 1774 C C . LYS B 1 109 ? 7.617 -16.141 5.816 1 97.12 109 LYS B C 1
ATOM 1776 O O . LYS B 1 109 ? 8.766 -16.344 6.211 1 97.12 109 LYS B O 1
ATOM 1781 N N . VAL B 1 110 ? 6.664 -16.953 5.859 1 98 110 VAL B N 1
ATOM 1782 C CA . VAL B 1 110 ? 6.875 -18.281 6.441 1 98 110 VAL B CA 1
ATOM 1783 C C . VAL B 1 110 ? 7.008 -19.312 5.332 1 98 110 VAL B C 1
ATOM 1785 O O . VAL B 1 110 ? 6.035 -19.641 4.648 1 98 110 VAL B O 1
ATOM 1788 N N . GLN B 1 111 ? 8.133 -19.953 5.328 1 98.19 111 GLN B N 1
ATOM 1789 C CA . GLN B 1 111 ? 8.469 -20.844 4.223 1 98.19 111 GLN B CA 1
ATOM 1790 C C . GLN B 1 111 ? 7.469 -22 4.113 1 98.19 111 GLN B C 1
ATOM 1792 O O . GLN B 1 111 ? 6.957 -22.266 3.025 1 98.19 111 GLN B O 1
ATOM 1797 N N . ASP B 1 112 ? 7.168 -22.578 5.211 1 98.12 112 ASP B N 1
ATOM 1798 C CA . ASP B 1 112 ? 6.297 -23.75 5.199 1 98.12 112 ASP B CA 1
ATOM 1799 C C . ASP B 1 112 ? 4.898 -23.391 4.707 1 98.12 112 ASP B C 1
ATOM 1801 O O . ASP B 1 112 ? 4.266 -24.156 3.986 1 98.12 112 ASP B O 1
ATOM 1805 N N . LYS B 1 113 ? 4.465 -22.234 5.051 1 98.31 113 LYS B N 1
ATOM 1806 C CA . LYS B 1 113 ? 3.131 -21.812 4.645 1 98.31 113 LYS B CA 1
ATOM 1807 C C . LYS B 1 113 ? 3.078 -21.531 3.145 1 98.31 113 LYS B C 1
ATOM 1809 O O . LYS B 1 113 ? 2.131 -21.922 2.465 1 98.31 113 LYS B O 1
ATOM 1814 N N . VAL B 1 114 ? 4.086 -20.906 2.676 1 98.25 114 VAL B N 1
ATOM 1815 C CA . VAL B 1 114 ? 4.125 -20.578 1.254 1 98.25 114 VAL B CA 1
ATOM 1816 C C . VAL B 1 114 ? 4.301 -21.859 0.438 1 98.25 114 VAL B C 1
ATOM 1818 O O . VAL B 1 114 ? 3.645 -22.031 -0.589 1 98.25 114 VAL B O 1
ATOM 1821 N N . ASN B 1 115 ? 5.109 -22.75 0.907 1 97.75 115 ASN B N 1
ATOM 1822 C CA . ASN B 1 115 ? 5.309 -24.031 0.233 1 97.75 115 ASN B CA 1
ATOM 1823 C C . ASN B 1 115 ? 4 -24.812 0.097 1 97.75 115 ASN B C 1
ATOM 1825 O O . ASN B 1 115 ? 3.727 -25.391 -0.952 1 97.75 115 ASN B O 1
ATOM 1829 N N . SER B 1 116 ? 3.311 -24.797 1.116 1 97.69 116 SER B N 1
ATOM 1830 C CA . SER B 1 116 ? 2.074 -25.562 1.141 1 97.69 116 SER B CA 1
ATOM 1831 C C . SER B 1 116 ? 0.991 -24.906 0.293 1 97.69 116 SER B C 1
ATOM 1833 O O . SER B 1 116 ? 0.001 -25.547 -0.065 1 97.69 116 SER B O 1
ATOM 1835 N N . PHE B 1 117 ? 1.126 -23.688 0.021 1 98.12 117 PHE B N 1
ATOM 1836 C CA . PHE B 1 117 ? 0.117 -22.922 -0.705 1 98.12 117 PHE B CA 1
ATOM 1837 C C . PHE B 1 117 ? 0.181 -23.219 -2.197 1 98.12 117 PHE B C 1
ATOM 1839 O O . PHE B 1 117 ? -0.831 -23.141 -2.896 1 98.12 117 PHE B O 1
ATOM 1846 N N . PHE B 1 118 ? 1.357 -23.547 -2.686 1 96.81 118 PHE B N 1
ATOM 1847 C CA . PHE B 1 118 ? 1.557 -23.812 -4.105 1 96.81 118 PHE B CA 1
ATOM 1848 C C . PHE B 1 118 ? 1.416 -25.312 -4.395 1 96.81 118 PHE B C 1
ATOM 1850 O O . PHE B 1 118 ? 1.826 -26.141 -3.586 1 96.81 118 PHE B O 1
ATOM 1857 N N . PRO B 1 119 ? 0.875 -25.609 -5.531 1 95 119 PRO B N 1
ATOM 1858 C CA . PRO B 1 119 ? 0.846 -27.016 -5.93 1 95 119 PRO B CA 1
ATOM 1859 C C . PRO B 1 119 ? 2.23 -27.562 -6.266 1 95 119 PRO B C 1
ATOM 1861 O O . PRO B 1 119 ? 3.09 -26.828 -6.754 1 95 119 PRO B O 1
ATOM 1864 N N . LYS B 1 120 ? 2.342 -28.875 -6 1 89.56 120 LYS B N 1
ATOM 1865 C CA . LYS B 1 120 ? 3.613 -29.531 -6.273 1 89.56 120 LYS B CA 1
ATOM 1866 C C . LYS B 1 120 ? 3.512 -30.438 -7.5 1 89.56 120 LYS B C 1
ATOM 1868 O O . LYS B 1 120 ? 2.432 -30.938 -7.82 1 89.56 120 LYS B O 1
#

pLDDT: mean 88.8, std 12.91, range [25.78, 98.31]

Organism: Acropora cervicornis (NCBI:txid6130)

Secondary structure (DSSP, 8-state):
-------EEEEEHHHHHHHHHHHTTTS-EEEEEEEPBP-SSTTTTSBSSHHHHHHHHHHHHHHHHS-TTSEEEEEEES-HHHHHHTT--SSSEEEETTSS-EE-TTGGG-HHHHHHHS--/-------EEEEEHHHHHHHH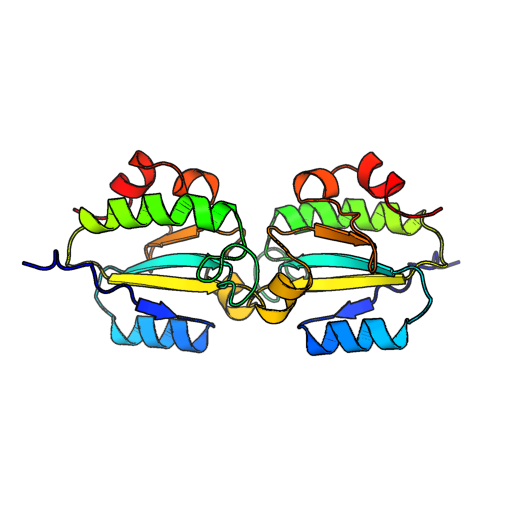HHHTTTS-EEEEEEEPBP-SSTTTTSBSSHHHHHHHHHHHHHHHHS-TTSEEEEEEES-HHHHHHTT--SSSEEEETTSS-EE-TTGGG-HHHHHHHS--

Sequence (240 aa):
MSEARQPQLEAEGLVNLRETLKENEGKKIFIMFIGSIVEEGEHVGESWCPDCRDAEPVVEAALQQASPEMTFILALVGDKPVTSEFKLTEVPTIVEYGTDKRLGCEDCKVQDKVNSFFPKMSEARQPQLEAEGLVNLRETLKENEGKKIFIMFIGSIVEEGEHVGESWCPDCRDAEPVVEAALQQASPEMTFILALVGDKPVTSEFKLTEVPTIVEYGTDKRLGCEDCKVQDKVNSFFPK

Radius of gyration: 19.48 Å; Cα contacts (8 Å, |Δi|>4): 457; chains: 2; bounding box: 41×58×44 Å

Foldseek 3Di:
DPQCQQPEAEAEDDVRVVVVCVVVDPFAEDEDEFADAACDDPRHGAHLAVVRRVCVVVVSVVSSVDDSRYYYYYYHDDDRVVCNVLSPHDPPKDDDPPDPDMDDDVQVVDPVSVVVSDDD/DPLCQLPEAEAEDDVRVVVVCVVVPPFAEDEDEFADAACDDPRHGAHLAVVRRVCVVVVSVVSSVDDSRYYYYYYHDDDRVVCNVLSPHDPPKDDDPPDPDMDDDVQVVDPVSVVVSDDD

InterPro domains:
  IPR010357 Thioredoxin domain-containing protein 17-like domain [PF06110] (12-118)
  IPR036249 Thioredoxin-like superfamily [SSF52833] (7-107)
  IPR045108 Thioredoxin domain-containing protein 17-like [PTHR12452] (17-118)